Protein AF-A0A928HXN6-F1 (afdb_monomer)

Mean predicted aligned error: 3.36 Å

Sequence (273 aa):
MIGLWDIAQAASEAVLYEVTATPKPGLVDRLSNGAHKDMDFFTFMASEAAVSPYFYTFASYGYETCRQEPTAVFAEARRIGLEAEEAMLRATHGVNTHKGMIFSMGLACLACGRILGNHKKLSTNAVSSCIMEFTAGLCERDFKQKPTTNGERLHQTHRIRGARGEAEDGFPTVCELALPELERRLDEGLSVNEALVRTLLLIMERTVDTNVIHRRGIEEAEWLMKTAGAYKEASLSEIERLDGILIEKNISAGGCADLLALTWFFYRIKKFK

Foldseek 3Di:
DDDLVLLLVLLLVLLLLLQAQPPDAQPAHPPDNRLDDLDHSVLSVLLSVQLSVLLSVLLQLLLVCLPPQQQVSLVVLVVSLVV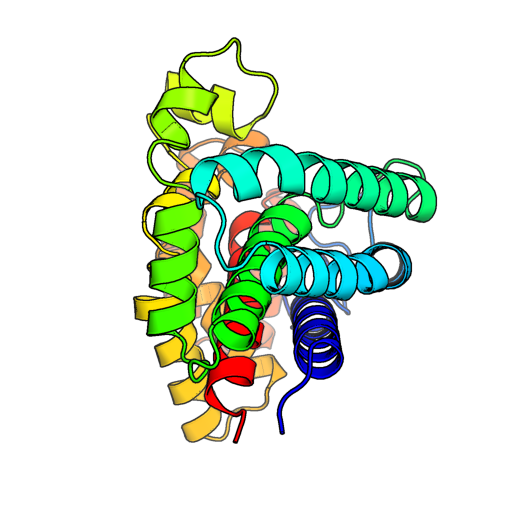SQVSSCVSSVRDDDQSLLSVLSSLLSSQNSSCVSVVHAFALVSSLVSLLRNLPCVQVVQLVDDDPDLQSVCCVVPVDNASSVCSNNSNCCLPVPLLVQLVVCVVVVDDNSLSLSLSLLRLLLPDQASQQCSVQRDVVSNVSNVVSVVCNVPDSVVVVVSNVVSSVSSGDRVSSSSSSSVNSSNVSSNVDD

pLDDT: mean 94.78, std 7.0, range [64.69, 98.88]
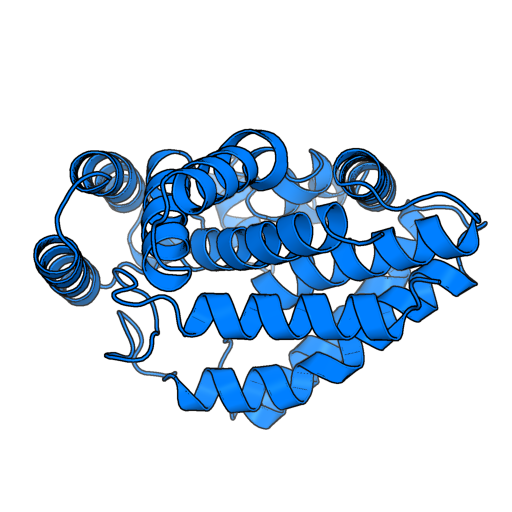
Structure (mmCIF, N/CA/C/O backbone):
data_AF-A0A928HXN6-F1
#
_entry.id   AF-A0A928HXN6-F1
#
loop_
_atom_site.group_PDB
_atom_site.id
_atom_site.type_symbol
_atom_site.label_atom_id
_atom_site.label_alt_id
_atom_site.label_comp_id
_atom_site.label_asym_id
_atom_site.label_entity_id
_atom_site.label_seq_id
_atom_site.pdbx_PDB_ins_code
_atom_site.Cartn_x
_atom_site.Cartn_y
_atom_site.Cartn_z
_atom_site.occupancy
_atom_site.B_iso_or_equiv
_atom_site.auth_seq_id
_atom_site.auth_comp_id
_atom_site.auth_asym_id
_atom_site.auth_atom_id
_atom_site.pdbx_PDB_model_num
ATOM 1 N N . MET A 1 1 ? -4.945 -18.179 -17.898 1.00 70.44 1 MET A N 1
ATOM 2 C CA . MET A 1 1 ? -3.642 -17.508 -18.076 1.00 70.44 1 MET A CA 1
ATOM 3 C C . MET A 1 1 ? -3.834 -16.109 -17.543 1.00 70.44 1 MET A C 1
ATOM 5 O O . MET A 1 1 ? -4.733 -15.445 -18.036 1.00 70.44 1 MET A O 1
ATOM 9 N N . ILE A 1 2 ? -3.084 -15.724 -16.513 1.00 86.50 2 ILE A N 1
ATOM 10 C CA . ILE A 1 2 ? -3.171 -14.385 -15.919 1.00 86.50 2 ILE A CA 1
ATOM 11 C C . ILE A 1 2 ? -2.646 -13.374 -16.943 1.00 86.50 2 ILE A C 1
ATOM 13 O O . ILE A 1 2 ? -1.549 -13.557 -17.476 1.00 86.50 2 ILE A O 1
ATOM 17 N N . GLY A 1 3 ? -3.440 -12.354 -17.242 1.00 93.75 3 GLY A N 1
ATOM 18 C CA . GLY A 1 3 ? -3.115 -11.269 -18.158 1.00 93.75 3 GLY A CA 1
ATOM 19 C C . GLY A 1 3 ? -2.853 -9.942 -17.446 1.00 93.75 3 GLY A C 1
ATOM 20 O O . GLY A 1 3 ? -3.024 -9.797 -16.238 1.00 93.75 3 GLY A O 1
ATOM 21 N N . LEU A 1 4 ? -2.463 -8.935 -18.228 1.00 97.19 4 LEU A N 1
ATOM 22 C CA . LEU A 1 4 ? -2.183 -7.585 -17.723 1.00 97.19 4 LEU A CA 1
ATOM 23 C C . LEU A 1 4 ? -3.432 -6.889 -17.158 1.00 97.19 4 LEU A C 1
ATOM 25 O O . LEU A 1 4 ? -3.336 -6.117 -16.208 1.00 97.19 4 LEU A O 1
ATOM 29 N N . TRP A 1 5 ? -4.613 -7.206 -17.693 1.00 97.19 5 TRP A N 1
ATOM 30 C CA . TRP A 1 5 ? -5.883 -6.715 -17.155 1.00 97.19 5 TRP A CA 1
ATOM 31 C C . TRP A 1 5 ? -6.210 -7.295 -15.778 1.00 97.19 5 TRP A C 1
ATOM 33 O O . TRP A 1 5 ? -6.746 -6.566 -14.951 1.00 97.19 5 TRP A O 1
ATOM 43 N N . ASP A 1 6 ? -5.841 -8.549 -15.496 1.00 97.56 6 ASP A N 1
ATOM 44 C CA . ASP A 1 6 ? -6.045 -9.140 -14.166 1.00 97.56 6 ASP A CA 1
ATOM 45 C C . ASP A 1 6 ? -5.211 -8.402 -13.107 1.00 97.56 6 ASP A C 1
ATOM 47 O O . ASP A 1 6 ? -5.681 -8.165 -11.996 1.00 97.56 6 ASP A O 1
ATOM 51 N N . ILE A 1 7 ? -3.990 -7.980 -13.471 1.00 98.44 7 ILE A N 1
ATOM 52 C CA . ILE A 1 7 ? -3.126 -7.147 -12.620 1.00 98.44 7 ILE A CA 1
ATOM 53 C C . ILE A 1 7 ? -3.804 -5.802 -12.339 1.00 98.44 7 ILE A C 1
ATOM 55 O O . ILE A 1 7 ? -3.941 -5.421 -11.179 1.00 98.44 7 ILE A O 1
ATOM 59 N N . ALA A 1 8 ? -4.262 -5.105 -13.382 1.00 98.31 8 ALA A N 1
ATOM 60 C CA . ALA A 1 8 ? -4.911 -3.804 -13.232 1.00 98.31 8 ALA A CA 1
ATOM 61 C C . ALA A 1 8 ? -6.193 -3.885 -12.385 1.00 98.31 8 ALA A C 1
ATOM 63 O O . ALA A 1 8 ? -6.405 -3.061 -11.502 1.00 98.31 8 ALA A O 1
ATOM 64 N N . GLN A 1 9 ? -7.016 -4.916 -12.597 1.00 98.19 9 GLN A N 1
ATOM 65 C CA . GLN A 1 9 ? -8.231 -5.143 -11.812 1.00 98.19 9 GLN A CA 1
ATOM 66 C C . GLN A 1 9 ? -7.924 -5.439 -10.342 1.00 98.19 9 GLN A C 1
ATOM 68 O O . GLN A 1 9 ? -8.600 -4.908 -9.465 1.00 98.19 9 GLN A O 1
ATOM 73 N N . ALA A 1 10 ? -6.901 -6.251 -10.055 1.00 98.56 10 ALA A N 1
ATOM 74 C CA . ALA A 1 10 ? -6.482 -6.514 -8.680 1.00 98.56 10 ALA A CA 1
ATOM 75 C C . ALA A 1 10 ? -5.944 -5.253 -7.986 1.00 98.56 10 ALA A C 1
ATOM 77 O O . ALA A 1 10 ? -6.189 -5.073 -6.794 1.00 98.56 10 ALA A O 1
ATOM 78 N N . ALA A 1 11 ? -5.240 -4.385 -8.718 1.00 98.69 11 ALA A N 1
ATOM 79 C CA . ALA A 1 11 ? -4.764 -3.103 -8.207 1.00 98.69 11 ALA A CA 1
ATOM 80 C C . ALA A 1 11 ? -5.929 -2.158 -7.883 1.00 98.69 11 ALA A C 1
ATOM 82 O O . ALA A 1 11 ? -6.002 -1.649 -6.768 1.00 98.69 11 ALA A O 1
ATOM 83 N N . SER A 1 12 ? -6.888 -2.001 -8.798 1.00 98.50 12 SER A N 1
ATOM 84 C CA . SER A 1 12 ? -8.084 -1.189 -8.547 1.00 98.50 12 SER A CA 1
ATOM 85 C C . SER A 1 12 ? -8.932 -1.718 -7.399 1.00 98.50 12 SER A C 1
ATOM 87 O O . SER A 1 12 ? -9.371 -0.953 -6.544 1.00 98.50 12 SER A O 1
ATOM 89 N N . GLU A 1 13 ? -9.132 -3.035 -7.323 1.00 98.44 13 GLU A N 1
ATOM 90 C CA . GLU A 1 13 ? -9.833 -3.638 -6.191 1.00 98.44 13 GLU A CA 1
ATOM 91 C C . GLU A 1 13 ? -9.121 -3.337 -4.870 1.00 98.44 13 GLU A C 1
ATOM 93 O O . GLU A 1 13 ? -9.779 -2.992 -3.895 1.00 98.44 13 GLU A O 1
ATOM 98 N N . ALA A 1 14 ? -7.789 -3.411 -4.838 1.00 98.62 14 ALA A N 1
ATOM 99 C CA . ALA A 1 14 ? -7.011 -3.113 -3.644 1.00 98.62 14 ALA A CA 1
ATOM 100 C C . ALA A 1 14 ? -7.187 -1.670 -3.152 1.00 98.62 14 ALA A C 1
ATOM 102 O O . ALA A 1 14 ? -7.372 -1.465 -1.952 1.00 98.62 14 ALA A O 1
ATOM 103 N N . VAL A 1 15 ? -7.187 -0.687 -4.057 1.00 98.25 15 VAL A N 1
ATOM 104 C CA . VAL A 1 15 ? -7.430 0.722 -3.699 1.00 98.25 15 VAL A CA 1
ATOM 105 C C . VAL A 1 15 ? -8.859 0.918 -3.181 1.00 98.25 15 VAL A C 1
ATOM 107 O O . VAL A 1 15 ? -9.072 1.558 -2.153 1.00 98.25 15 VAL A O 1
ATOM 110 N N . LEU A 1 16 ? -9.852 0.305 -3.831 1.00 98.38 16 LEU A N 1
ATOM 111 C CA . LEU A 1 16 ? -11.247 0.377 -3.383 1.00 98.38 16 LEU A CA 1
ATOM 112 C C . LEU A 1 16 ? -11.469 -0.318 -2.029 1.00 98.38 16 LEU A C 1
ATOM 114 O O . LEU A 1 16 ? -12.260 0.142 -1.204 1.00 98.38 16 LEU A O 1
ATOM 118 N N . TYR A 1 17 ? -10.784 -1.430 -1.775 1.00 98.38 17 TYR A N 1
ATOM 119 C CA . TYR A 1 17 ? -10.905 -2.176 -0.521 1.00 98.38 17 TYR A CA 1
ATOM 120 C C . TYR A 1 17 ? -10.258 -1.419 0.640 1.00 98.38 17 TYR A C 1
ATOM 122 O O . TYR A 1 17 ? -10.791 -1.416 1.747 1.00 98.38 17 TYR A O 1
ATOM 130 N N . GLU A 1 18 ? -9.162 -0.711 0.380 1.00 98.06 18 GLU A N 1
ATOM 131 C CA . GLU A 1 18 ? -8.523 0.177 1.351 1.00 98.06 18 GLU A CA 1
ATOM 132 C C . GLU A 1 18 ? -9.467 1.300 1.802 1.00 98.06 18 GLU A C 1
ATOM 134 O O . GLU A 1 18 ? -9.671 1.486 3.005 1.00 98.06 18 GLU A O 1
ATOM 139 N N . VAL A 1 19 ? -10.106 2.019 0.870 1.00 97.12 19 VAL A N 1
ATOM 140 C CA . VAL A 1 19 ? -10.992 3.138 1.243 1.00 97.12 19 VAL A CA 1
ATOM 141 C C . VAL A 1 19 ? -12.301 2.662 1.879 1.00 97.12 19 VAL A C 1
ATOM 143 O O . VAL A 1 19 ? -12.942 3.393 2.628 1.00 97.12 19 VAL A O 1
ATOM 146 N N . THR A 1 20 ? -12.702 1.414 1.631 1.00 97.56 20 THR A N 1
ATOM 147 C CA . THR A 1 20 ? -13.923 0.836 2.213 1.00 97.56 20 THR A CA 1
ATOM 148 C C . THR A 1 20 ? -13.712 0.116 3.546 1.00 97.56 20 THR A C 1
ATOM 150 O O . THR A 1 20 ? -14.707 -0.195 4.211 1.00 97.56 20 THR A O 1
ATOM 153 N N . ALA A 1 21 ? -12.469 -0.129 3.973 1.00 97.88 21 ALA A N 1
ATOM 154 C CA . ALA A 1 21 ? -12.181 -0.643 5.310 1.00 97.88 21 ALA A CA 1
ATOM 155 C C . ALA A 1 21 ? -12.714 0.344 6.359 1.00 97.88 21 ALA A C 1
ATOM 157 O O . ALA A 1 21 ? -12.448 1.536 6.275 1.00 97.88 21 ALA A O 1
ATOM 158 N N . THR A 1 22 ? -13.537 -0.118 7.301 1.00 97.81 22 THR A N 1
ATOM 159 C CA . THR A 1 22 ? -14.300 0.765 8.200 1.00 97.81 22 THR A CA 1
ATOM 160 C C . THR A 1 22 ? -14.570 0.089 9.553 1.00 97.81 22 THR A C 1
ATOM 162 O O . THR A 1 22 ? -15.031 -1.058 9.563 1.00 97.81 22 THR A O 1
ATOM 165 N N . PRO A 1 23 ? -14.375 0.772 10.695 1.00 97.44 23 PRO A N 1
ATOM 166 C CA . PRO A 1 23 ? -13.816 2.121 10.824 1.00 97.44 23 PRO A CA 1
ATOM 167 C C . PRO A 1 23 ? -12.320 2.153 10.476 1.00 97.44 23 PRO A C 1
ATOM 169 O O . PRO A 1 23 ? -11.607 1.184 10.749 1.00 97.44 23 PRO A O 1
ATOM 172 N N . LYS A 1 24 ? -11.849 3.254 9.881 1.00 96.62 24 LYS A N 1
ATOM 173 C CA . LYS A 1 24 ? -10.447 3.455 9.480 1.00 96.62 24 LYS A CA 1
ATOM 174 C C . LYS A 1 24 ? -9.814 4.620 10.248 1.00 96.62 24 LYS A C 1
ATOM 176 O O . LYS A 1 24 ? -9.826 5.748 9.764 1.00 96.62 24 LYS A O 1
ATOM 181 N N . PRO A 1 25 ? -9.230 4.366 11.434 1.00 97.06 25 PRO A N 1
ATOM 182 C CA . PRO A 1 25 ? -8.915 5.424 12.383 1.00 97.06 25 PRO A CA 1
ATOM 183 C C . PRO A 1 25 ? -8.072 6.581 11.815 1.00 97.06 25 PRO A C 1
ATOM 185 O O . PRO A 1 25 ? -6.936 6.387 11.377 1.00 97.06 25 PRO A O 1
ATOM 188 N N . GLY A 1 26 ? -8.629 7.794 11.855 1.00 96.88 26 GLY A N 1
ATOM 189 C CA . GLY A 1 26 ? -8.023 9.047 11.399 1.00 96.88 26 GLY A CA 1
ATOM 190 C C . GLY A 1 26 ? -8.000 9.248 9.878 1.00 96.88 26 GLY A C 1
ATOM 191 O O . GLY A 1 26 ? -7.601 10.319 9.408 1.00 96.88 26 GLY A O 1
ATOM 192 N N . LEU A 1 27 ? -8.422 8.255 9.095 1.00 97.56 27 LEU A N 1
ATOM 193 C CA . LEU A 1 27 ? -8.357 8.234 7.634 1.00 97.56 27 LEU A CA 1
ATOM 194 C C . LEU A 1 27 ? -9.758 8.329 7.012 1.00 97.56 27 LEU A C 1
ATOM 196 O O . LEU A 1 27 ? -10.762 8.113 7.676 1.00 97.56 27 LEU A O 1
ATOM 200 N N . VAL A 1 28 ? -9.826 8.653 5.720 1.00 97.94 28 VAL A N 1
ATOM 201 C CA . VAL A 1 28 ? -11.094 8.686 4.971 1.00 97.94 28 VAL A CA 1
ATOM 202 C C . VAL A 1 28 ? -11.626 7.269 4.781 1.00 97.94 28 VAL A C 1
ATOM 204 O O . VAL A 1 28 ? -10.906 6.426 4.246 1.00 97.94 28 VAL A O 1
ATOM 207 N N . ASP A 1 29 ? -12.879 7.020 5.146 1.00 97.88 29 ASP A N 1
ATOM 208 C CA . ASP A 1 29 ? -13.563 5.747 4.919 1.00 97.88 29 ASP A CA 1
ATOM 209 C C . ASP A 1 29 ? -15.046 5.934 4.548 1.00 97.88 29 ASP A C 1
ATOM 211 O O . ASP A 1 29 ? -15.445 6.985 4.048 1.00 97.88 29 ASP A O 1
ATOM 215 N N . ARG A 1 30 ? -15.883 4.904 4.739 1.00 97.00 30 ARG A N 1
ATOM 216 C CA . ARG A 1 30 ? -17.325 4.968 4.441 1.00 97.00 30 ARG A CA 1
ATOM 217 C C . ARG A 1 30 ? -18.142 5.770 5.456 1.00 97.00 30 ARG A C 1
ATOM 219 O O . ARG A 1 30 ? -19.282 6.111 5.148 1.00 97.00 30 ARG A O 1
ATOM 226 N N . LEU A 1 31 ? -17.624 5.999 6.661 1.00 95.94 31 LEU A N 1
ATOM 227 C CA . LEU A 1 31 ? -18.331 6.680 7.747 1.00 95.94 31 LEU A CA 1
ATOM 228 C C . LEU A 1 31 ? -17.909 8.139 7.882 1.00 95.94 31 LEU A C 1
ATOM 230 O O . LEU A 1 31 ? -18.737 8.964 8.273 1.00 95.94 31 LEU A O 1
ATOM 234 N N . SER A 1 32 ? -16.654 8.474 7.576 1.00 96.12 32 SER A N 1
ATOM 235 C CA . SER A 1 32 ? -16.159 9.836 7.751 1.00 96.12 32 SER A CA 1
ATOM 236 C C . SER A 1 32 ? -15.029 10.219 6.790 1.00 96.12 32 SER A C 1
ATOM 238 O O . SER A 1 32 ? -14.424 9.396 6.104 1.00 96.12 32 SER A O 1
ATOM 240 N N . ASN A 1 33 ? -14.706 11.513 6.784 1.00 96.88 33 ASN A N 1
ATOM 241 C CA . ASN A 1 33 ? -13.548 12.058 6.072 1.00 96.88 33 ASN A CA 1
ATOM 242 C C . ASN A 1 33 ? -12.245 11.910 6.886 1.00 96.88 33 ASN A C 1
ATOM 244 O O . ASN A 1 33 ? -11.215 12.486 6.526 1.00 96.88 33 ASN A O 1
ATOM 248 N N . GLY A 1 34 ? -12.275 11.199 8.016 1.00 96.75 34 GLY A N 1
ATOM 249 C CA . GLY A 1 34 ? -11.166 11.138 8.957 1.00 96.75 34 GLY A CA 1
ATOM 250 C C . GLY A 1 34 ? -10.690 12.534 9.370 1.00 96.75 34 GLY A C 1
ATOM 251 O O . GLY A 1 34 ? -11.469 13.473 9.538 1.00 96.75 34 GLY A O 1
ATOM 252 N N . ALA A 1 35 ? -9.373 12.697 9.503 1.00 95.88 35 ALA A N 1
ATOM 253 C CA . ALA A 1 35 ? -8.748 13.979 9.826 1.00 95.88 35 ALA A CA 1
ATOM 254 C C . ALA A 1 35 ? -8.688 14.966 8.634 1.00 95.88 35 ALA A C 1
ATOM 256 O O . ALA A 1 35 ? -7.958 15.962 8.685 1.00 95.88 35 ALA A O 1
ATOM 257 N N . HIS A 1 36 ? -9.375 14.691 7.524 1.00 95.50 36 HIS A N 1
ATOM 258 C CA . HIS A 1 36 ? -9.335 15.520 6.321 1.00 95.50 36 HIS A CA 1
ATOM 259 C C . HIS A 1 36 ? -10.541 16.456 6.213 1.00 95.50 36 HIS A C 1
ATOM 261 O O . HIS A 1 36 ? -11.625 16.195 6.726 1.00 95.50 36 HIS A O 1
ATOM 267 N N . LYS A 1 37 ? -10.329 17.591 5.538 1.00 94.31 37 LYS A N 1
ATOM 268 C CA . LYS A 1 37 ? -11.371 18.600 5.255 1.00 94.31 37 LYS A CA 1
ATOM 269 C C . LYS A 1 37 ? -11.543 18.870 3.761 1.00 94.31 37 LYS A C 1
ATOM 271 O O . LYS A 1 37 ? -12.468 19.567 3.367 1.00 94.31 37 LYS A O 1
ATOM 276 N N . ASP A 1 38 ? -10.612 18.364 2.966 1.00 94.88 38 ASP A N 1
ATOM 277 C CA . ASP A 1 38 ? -10.434 18.596 1.538 1.00 94.88 38 ASP A CA 1
ATOM 278 C C . ASP A 1 38 ? -10.812 17.376 0.687 1.00 94.88 38 ASP A C 1
ATOM 280 O O . ASP A 1 38 ? -10.916 17.502 -0.525 1.00 94.88 38 ASP A O 1
ATOM 284 N N . MET A 1 39 ? -11.034 16.215 1.305 1.00 96.06 39 MET A N 1
ATOM 285 C CA . MET A 1 39 ? -11.387 14.959 0.641 1.00 96.06 39 MET A CA 1
ATOM 286 C C . MET A 1 39 ? -12.410 14.176 1.459 1.00 96.06 39 MET A C 1
ATOM 288 O O . MET A 1 39 ? -12.472 14.297 2.683 1.00 96.06 39 MET A O 1
ATOM 292 N N . ASP A 1 40 ? -13.171 13.348 0.758 1.00 97.50 40 ASP A N 1
ATOM 293 C CA . ASP A 1 40 ? -14.150 12.411 1.297 1.00 97.50 40 ASP A CA 1
ATOM 294 C C . ASP A 1 40 ? -14.125 11.089 0.513 1.00 97.50 40 ASP A C 1
ATOM 296 O O . ASP A 1 40 ? -13.354 10.916 -0.439 1.00 97.50 40 ASP A O 1
ATOM 300 N N . PHE A 1 41 ? -14.991 10.152 0.899 1.00 97.75 41 PHE A N 1
ATOM 301 C CA . PHE A 1 41 ? -15.135 8.862 0.226 1.00 97.75 41 PHE A CA 1
ATOM 302 C C . PHE A 1 41 ? -15.346 8.999 -1.293 1.00 97.75 41 PHE A C 1
ATOM 304 O O . PHE A 1 41 ? -14.722 8.290 -2.082 1.00 97.75 41 PHE A O 1
ATOM 311 N N . PHE A 1 42 ? -16.191 9.933 -1.737 1.00 97.81 42 PHE A N 1
ATOM 312 C CA . PHE A 1 42 ? -16.493 10.106 -3.161 1.00 97.81 42 PHE A CA 1
ATOM 313 C C . PHE A 1 42 ? -15.340 10.747 -3.937 1.00 97.81 42 PHE A C 1
ATOM 315 O O . PHE A 1 42 ? -15.144 10.428 -5.110 1.00 97.81 42 PHE A O 1
ATOM 322 N N . THR A 1 43 ? -14.530 11.572 -3.278 1.00 97.50 43 THR A N 1
ATOM 323 C CA . THR A 1 43 ? -13.279 12.104 -3.825 1.00 97.50 43 THR A CA 1
ATOM 324 C C . THR A 1 43 ? -12.312 10.958 -4.134 1.00 97.50 43 THR A C 1
ATOM 326 O O . THR A 1 43 ? -11.726 10.919 -5.217 1.00 97.50 43 THR A O 1
ATOM 329 N N . PHE A 1 44 ? -12.204 9.970 -3.237 1.00 97.38 44 PHE A N 1
ATOM 330 C CA . PHE A 1 44 ? -11.425 8.750 -3.478 1.00 97.38 44 PHE A CA 1
ATOM 331 C C . PHE A 1 44 ? -11.991 7.925 -4.639 1.00 97.38 44 PHE A C 1
ATOM 333 O O . PHE A 1 44 ? -11.227 7.507 -5.507 1.00 97.38 44 PHE A O 1
ATOM 340 N N . MET A 1 45 ? -13.315 7.748 -4.718 1.00 97.94 45 MET A N 1
ATOM 341 C CA . MET A 1 45 ? -13.953 7.025 -5.829 1.00 97.94 45 MET A CA 1
ATOM 342 C C . MET A 1 45 ? -13.684 7.688 -7.188 1.00 97.94 45 MET A C 1
ATOM 344 O O . MET A 1 45 ? -13.344 7.006 -8.155 1.00 97.94 45 MET A O 1
ATOM 348 N N . ALA A 1 46 ? -13.807 9.018 -7.268 1.00 98.19 46 ALA A N 1
ATOM 349 C CA . ALA A 1 46 ? -13.506 9.777 -8.481 1.00 98.19 46 ALA A CA 1
ATOM 350 C C . ALA A 1 46 ? -12.022 9.672 -8.860 1.00 98.19 46 ALA A C 1
ATOM 352 O O . ALA A 1 46 ? -11.685 9.502 -10.033 1.00 98.19 46 ALA A O 1
ATOM 353 N N . SER A 1 47 ? -11.137 9.726 -7.861 1.00 97.94 47 SER A N 1
ATOM 354 C CA . SER A 1 47 ? -9.707 9.538 -8.064 1.00 97.94 47 SER A CA 1
ATOM 355 C C . SER A 1 47 ? -9.374 8.147 -8.600 1.00 97.94 47 SER A C 1
ATOM 357 O O . SER A 1 47 ? -8.650 8.052 -9.587 1.00 97.94 47 SER A O 1
ATOM 359 N N . GLU A 1 48 ? -9.907 7.085 -7.997 1.00 97.88 48 GLU A N 1
ATOM 360 C CA . GLU A 1 48 ? -9.631 5.711 -8.427 1.00 97.88 48 GLU A CA 1
ATOM 361 C C . GLU A 1 48 ? -10.154 5.453 -9.843 1.00 97.88 48 GLU A C 1
ATOM 363 O O . GLU A 1 48 ? -9.449 4.881 -10.671 1.00 97.88 48 GLU A O 1
ATOM 368 N N . ALA A 1 49 ? -11.337 5.968 -10.190 1.00 98.12 49 ALA A N 1
ATOM 369 C CA . ALA A 1 49 ? -11.840 5.886 -11.559 1.00 98.12 49 ALA A CA 1
ATOM 370 C C . ALA A 1 49 ? -10.870 6.519 -12.579 1.00 98.12 49 ALA A C 1
ATOM 372 O O . ALA A 1 49 ? -10.686 5.975 -13.668 1.00 98.12 49 ALA A O 1
ATOM 373 N N . ALA A 1 50 ? -10.218 7.632 -12.224 1.00 98.31 50 ALA A N 1
ATOM 374 C CA . ALA A 1 50 ? -9.241 8.306 -13.080 1.00 98.31 50 ALA A CA 1
ATOM 375 C C . ALA A 1 50 ? -7.863 7.617 -13.112 1.00 98.31 50 ALA A C 1
ATOM 377 O O . ALA A 1 50 ? -7.181 7.666 -14.136 1.00 98.31 50 ALA A O 1
ATOM 378 N N . VAL A 1 51 ? -7.447 6.989 -12.009 1.00 98.25 51 VAL A N 1
ATOM 379 C CA . VAL A 1 51 ? -6.133 6.340 -11.862 1.00 98.25 51 VAL A CA 1
ATOM 380 C C . VAL A 1 51 ? -6.132 4.905 -12.395 1.00 98.25 51 VAL A C 1
ATOM 382 O O . VAL A 1 51 ? -5.130 4.484 -12.971 1.00 98.25 51 VAL A O 1
ATOM 385 N N . SER A 1 52 ? -7.245 4.174 -12.287 1.00 97.69 52 SER A N 1
ATOM 386 C CA . SER A 1 52 ? -7.344 2.752 -12.655 1.00 97.69 52 SER A CA 1
ATOM 387 C C . SER A 1 52 ? -6.768 2.372 -14.033 1.00 97.69 52 SER A C 1
ATOM 389 O O . SER A 1 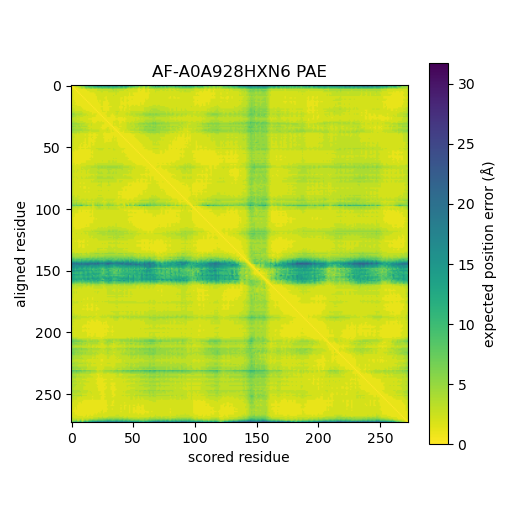52 ? -6.097 1.335 -14.118 1.00 97.69 52 SER A O 1
ATOM 391 N N . PRO A 1 53 ? -6.898 3.176 -15.117 1.00 98.50 53 PRO A N 1
ATOM 392 C CA . PRO A 1 53 ? -6.311 2.814 -16.409 1.00 98.50 53 PRO A CA 1
ATOM 393 C C . PRO A 1 53 ? -4.778 2.762 -16.370 1.00 98.50 53 PRO A C 1
ATOM 395 O O . PRO A 1 53 ? -4.160 1.982 -17.095 1.00 98.50 53 PRO A O 1
ATOM 398 N N . TYR A 1 54 ? -4.149 3.556 -15.500 1.00 98.69 54 TYR A N 1
ATOM 399 C CA . TYR A 1 54 ? -2.697 3.622 -15.386 1.00 98.69 54 TYR A CA 1
ATOM 400 C C . TYR A 1 54 ? -2.100 2.357 -14.771 1.00 98.69 54 TYR A C 1
ATOM 402 O O . TYR A 1 54 ? -0.957 2.036 -15.085 1.00 98.69 54 TYR A O 1
ATOM 410 N N . PHE A 1 55 ? -2.849 1.583 -13.977 1.00 98.75 55 PHE A N 1
ATOM 411 C CA . PHE A 1 55 ? -2.367 0.283 -13.492 1.00 98.75 55 PHE A CA 1
ATOM 412 C C . PHE A 1 55 ? -2.107 -0.690 -14.645 1.00 98.75 55 PHE A C 1
ATOM 414 O O . PHE A 1 55 ? -1.081 -1.377 -14.655 1.00 98.75 55 PHE A O 1
ATOM 421 N N . TYR A 1 56 ? -2.973 -0.687 -15.665 1.00 98.75 56 TYR A N 1
ATOM 422 C CA . TYR A 1 56 ? -2.712 -1.418 -16.904 1.00 98.75 56 TYR A CA 1
ATOM 423 C C . TYR A 1 56 ? -1.495 -0.844 -17.630 1.00 98.75 56 TYR A C 1
ATOM 425 O O . TYR A 1 56 ? -0.629 -1.607 -18.048 1.00 98.75 56 TYR A O 1
ATOM 433 N N . THR A 1 57 ? -1.388 0.484 -17.745 1.00 98.81 57 THR A N 1
ATOM 434 C CA . THR A 1 57 ? -0.245 1.139 -18.402 1.00 98.81 57 THR A CA 1
ATOM 435 C C . THR A 1 57 ? 1.086 0.756 -17.751 1.00 98.81 57 THR A C 1
ATOM 437 O O . THR A 1 57 ? 2.022 0.389 -18.459 1.00 98.81 57 THR A O 1
ATOM 440 N N . PHE A 1 58 ? 1.171 0.746 -16.416 1.00 98.88 58 PHE A N 1
ATOM 441 C CA . PHE A 1 58 ? 2.348 0.266 -15.689 1.00 98.88 58 PHE A CA 1
ATOM 442 C C . PHE A 1 58 ? 2.643 -1.206 -15.991 1.00 98.88 58 PHE A C 1
ATOM 444 O O . PHE A 1 58 ? 3.780 -1.550 -16.315 1.00 98.88 58 PHE A O 1
ATOM 451 N N . ALA A 1 59 ? 1.633 -2.079 -15.926 1.00 98.81 59 ALA A N 1
ATOM 452 C CA . ALA A 1 59 ? 1.809 -3.501 -16.209 1.00 98.81 59 ALA A CA 1
ATOM 453 C C . ALA A 1 59 ? 2.245 -3.760 -17.666 1.00 98.81 59 ALA A C 1
ATOM 455 O O . ALA A 1 59 ? 3.166 -4.543 -17.899 1.00 98.81 59 ALA A O 1
ATOM 456 N N . SER A 1 60 ? 1.648 -3.075 -18.644 1.00 98.81 60 SER A N 1
ATOM 457 C CA . SER A 1 60 ? 2.032 -3.155 -20.062 1.00 98.81 60 SER A CA 1
ATOM 458 C C . SER A 1 60 ? 3.458 -2.674 -20.272 1.00 98.81 60 SER A C 1
ATOM 460 O O . SER A 1 60 ? 4.262 -3.380 -20.877 1.00 98.81 60 SER A O 1
ATOM 462 N N . TYR A 1 61 ? 3.820 -1.535 -19.679 1.00 98.88 61 TYR A N 1
ATOM 463 C CA . TYR A 1 61 ? 5.168 -0.998 -19.797 1.00 98.88 61 TYR A CA 1
ATOM 464 C C . TYR A 1 61 ? 6.217 -1.951 -19.214 1.00 98.88 61 TYR A C 1
ATOM 466 O O . TYR A 1 61 ? 7.248 -2.201 -19.839 1.00 98.88 61 TYR A O 1
ATOM 474 N N . GLY A 1 62 ? 5.939 -2.562 -18.059 1.00 98.75 62 GLY A N 1
ATOM 475 C CA . GLY A 1 62 ? 6.821 -3.565 -17.461 1.00 98.75 62 GLY A CA 1
ATOM 476 C C . GLY A 1 62 ? 6.961 -4.814 -18.331 1.00 98.75 62 GLY A C 1
ATOM 477 O O . GLY A 1 62 ? 8.062 -5.348 -18.474 1.00 98.75 62 GLY A O 1
ATOM 478 N N . TYR A 1 63 ? 5.864 -5.256 -18.950 1.00 98.75 63 TYR A N 1
ATOM 479 C CA . TYR A 1 63 ? 5.842 -6.392 -19.871 1.00 98.75 63 TYR A CA 1
ATOM 480 C C . TYR A 1 63 ? 6.678 -6.129 -21.131 1.00 98.75 63 TYR A C 1
ATOM 482 O O . TYR A 1 63 ? 7.539 -6.934 -21.488 1.00 98.75 63 TYR A O 1
ATOM 490 N N . GLU A 1 64 ? 6.473 -4.982 -21.775 1.00 98.69 64 GLU A N 1
ATOM 491 C CA . GLU A 1 64 ? 7.152 -4.586 -23.014 1.00 98.69 64 GLU A CA 1
ATOM 492 C C . GLU A 1 64 ? 8.650 -4.337 -22.805 1.00 98.69 64 GLU A C 1
ATOM 494 O O . GLU A 1 64 ? 9.481 -4.689 -23.644 1.00 98.69 64 GLU A O 1
ATOM 499 N N . THR A 1 65 ? 9.021 -3.782 -21.652 1.00 98.69 65 THR A N 1
ATOM 500 C CA . THR A 1 65 ? 10.415 -3.464 -21.311 1.00 98.69 65 THR A CA 1
ATOM 501 C C . THR A 1 65 ? 11.099 -4.558 -20.486 1.00 98.69 65 THR A C 1
ATOM 503 O O . THR A 1 65 ? 12.182 -4.349 -19.937 1.00 98.69 65 THR A O 1
ATOM 506 N N . CYS A 1 66 ? 10.524 -5.764 -20.423 1.00 98.19 66 CYS A N 1
ATOM 507 C CA . CYS A 1 66 ? 10.952 -6.829 -19.509 1.00 98.19 66 CYS A CA 1
ATOM 508 C C . CYS A 1 66 ? 12.410 -7.307 -19.677 1.00 98.19 66 CYS A C 1
ATOM 510 O O . CYS A 1 66 ? 12.953 -7.950 -18.775 1.00 98.19 66 CYS A O 1
ATOM 512 N N . ARG A 1 67 ? 13.047 -6.993 -20.815 1.00 98.06 67 ARG A N 1
ATOM 513 C CA . ARG A 1 67 ? 14.453 -7.303 -21.134 1.00 98.06 67 ARG A CA 1
ATOM 514 C C . ARG A 1 67 ? 15.415 -6.127 -20.950 1.00 98.06 67 ARG A C 1
ATOM 516 O O . ARG A 1 67 ? 16.619 -6.318 -21.078 1.00 98.06 67 ARG A O 1
ATOM 523 N N . GLN A 1 68 ? 14.903 -4.931 -20.676 1.00 98.44 68 GLN A N 1
ATOM 524 C CA . GLN A 1 68 ? 15.709 -3.729 -20.467 1.00 98.44 68 GLN A CA 1
ATOM 525 C C . GLN A 1 68 ? 16.243 -3.667 -19.032 1.00 98.44 68 GLN A C 1
ATOM 527 O O . GLN A 1 68 ? 15.765 -4.393 -18.155 1.00 98.44 68 GLN A O 1
ATOM 532 N N . GLU A 1 69 ? 17.236 -2.813 -18.792 1.00 98.31 69 GLU A N 1
ATOM 533 C CA . GLU A 1 69 ? 17.823 -2.615 -17.464 1.00 98.31 69 GLU A CA 1
ATOM 534 C C . GLU A 1 69 ? 16.759 -2.063 -16.484 1.00 98.31 69 GLU A C 1
ATOM 536 O O . GLU A 1 69 ? 16.097 -1.078 -16.819 1.00 98.31 69 GLU A O 1
ATOM 541 N N . PRO A 1 70 ? 16.540 -2.701 -15.314 1.00 98.06 70 PRO A N 1
ATOM 542 C CA . PRO A 1 70 ? 15.491 -2.307 -14.374 1.00 98.06 70 PRO A CA 1
ATOM 543 C C . PRO A 1 70 ? 15.499 -0.825 -13.980 1.00 98.06 70 PRO A C 1
ATOM 545 O O . PRO A 1 70 ? 14.472 -0.160 -14.105 1.00 98.06 70 PRO A O 1
ATOM 548 N N . THR A 1 71 ? 16.622 -0.268 -13.531 1.00 97.50 71 THR A N 1
ATOM 549 C CA . THR A 1 71 ? 16.637 1.110 -13.015 1.00 97.50 71 THR A CA 1
ATOM 550 C C . THR A 1 71 ? 16.320 2.153 -14.093 1.00 97.50 71 THR A C 1
ATOM 552 O O . THR A 1 71 ? 15.654 3.150 -13.804 1.00 97.50 71 THR A O 1
ATOM 555 N N . ALA A 1 72 ? 16.699 1.900 -15.349 1.00 97.31 72 ALA A N 1
ATOM 556 C CA . ALA A 1 72 ? 16.343 2.708 -16.511 1.00 97.31 72 ALA A CA 1
ATOM 557 C C . ALA A 1 72 ? 14.844 2.614 -16.833 1.00 97.31 72 ALA A C 1
ATOM 559 O O . ALA A 1 72 ? 14.201 3.639 -17.063 1.00 97.31 72 ALA A O 1
ATOM 560 N N . VAL A 1 73 ? 14.263 1.409 -16.775 1.00 98.25 73 VAL A N 1
ATOM 561 C CA . VAL A 1 73 ? 12.809 1.212 -16.923 1.00 98.25 73 VAL A CA 1
ATOM 562 C C . VAL A 1 73 ? 12.052 1.974 -15.842 1.00 98.25 73 VAL A C 1
ATOM 564 O O . VAL A 1 73 ? 11.083 2.669 -16.138 1.00 98.25 73 VAL A O 1
ATOM 567 N N . PHE A 1 74 ? 12.499 1.889 -14.589 1.00 97.56 74 PHE A N 1
ATOM 568 C CA . PHE A 1 74 ? 11.878 2.624 -13.493 1.00 97.56 74 PHE A CA 1
ATOM 569 C C . PHE A 1 74 ? 11.959 4.142 -13.699 1.00 97.56 74 PHE A C 1
ATOM 571 O O . PHE A 1 74 ? 10.963 4.832 -13.487 1.00 97.56 74 PHE A O 1
ATOM 578 N N . ALA A 1 75 ? 13.105 4.666 -14.146 1.00 95.75 75 ALA A N 1
ATOM 579 C CA . ALA A 1 75 ? 13.278 6.093 -14.406 1.00 95.75 75 ALA A CA 1
ATOM 580 C C . ALA A 1 75 ? 12.256 6.629 -15.424 1.00 95.75 75 ALA A C 1
ATOM 582 O O . ALA A 1 75 ? 11.635 7.662 -15.169 1.00 95.75 75 ALA A O 1
ATOM 583 N N . GLU A 1 76 ? 12.019 5.903 -16.518 1.00 97.00 76 GLU A N 1
ATOM 584 C CA . GLU A 1 76 ? 11.015 6.276 -17.521 1.00 97.00 76 GLU A CA 1
ATOM 585 C C . GLU A 1 76 ? 9.578 6.045 -17.027 1.00 97.00 76 GLU A C 1
ATOM 587 O O . GLU A 1 76 ? 8.706 6.889 -17.246 1.00 97.00 76 GLU A O 1
ATOM 592 N N . ALA A 1 77 ? 9.326 4.967 -16.274 1.00 98.00 77 ALA A N 1
ATOM 593 C CA . ALA A 1 77 ? 8.010 4.677 -15.699 1.00 98.00 77 ALA A CA 1
ATOM 594 C C . ALA A 1 77 ? 7.518 5.776 -14.738 1.00 98.00 77 ALA A C 1
ATOM 596 O O . ALA A 1 77 ? 6.310 5.937 -14.555 1.00 98.00 77 ALA A O 1
ATOM 597 N N . ARG A 1 78 ? 8.415 6.598 -14.169 1.00 96.00 78 ARG A N 1
ATOM 598 C CA . ARG A 1 78 ? 8.022 7.780 -13.374 1.00 96.00 78 ARG A CA 1
ATOM 599 C C . ARG A 1 78 ? 7.144 8.746 -14.167 1.00 96.00 78 ARG A C 1
ATOM 601 O O . ARG A 1 78 ? 6.300 9.400 -13.565 1.00 96.00 78 ARG A O 1
ATOM 608 N N . ARG A 1 79 ? 7.291 8.820 -15.495 1.00 97.44 79 ARG A N 1
ATOM 609 C CA . ARG A 1 79 ? 6.430 9.649 -16.354 1.00 97.44 79 ARG A CA 1
ATOM 610 C C . ARG A 1 79 ? 4.981 9.165 -16.334 1.00 97.44 79 ARG A C 1
ATOM 612 O O . ARG A 1 79 ? 4.088 9.985 -16.175 1.00 97.44 79 ARG A O 1
ATOM 619 N N . ILE A 1 80 ? 4.768 7.848 -16.375 1.00 98.50 80 ILE A N 1
ATOM 620 C CA . ILE A 1 80 ? 3.438 7.230 -16.231 1.00 98.50 80 ILE A CA 1
ATOM 621 C C . ILE A 1 80 ? 2.840 7.598 -14.865 1.00 98.50 80 ILE A C 1
ATOM 623 O O . ILE A 1 80 ? 1.671 7.960 -14.774 1.00 98.50 80 ILE A O 1
ATOM 627 N N . GLY A 1 81 ? 3.656 7.568 -13.805 1.00 97.94 81 GLY A N 1
ATOM 628 C CA . GLY A 1 81 ? 3.237 7.992 -12.466 1.00 97.94 81 GLY A CA 1
ATOM 629 C C . GLY A 1 81 ? 2.824 9.460 -12.398 1.00 97.94 81 GLY A C 1
ATOM 630 O O . GLY A 1 81 ? 1.791 9.769 -11.816 1.00 97.94 81 GLY A O 1
ATOM 631 N N . LEU A 1 82 ? 3.577 10.358 -13.038 1.00 97.56 82 LEU A N 1
ATOM 632 C CA . LEU A 1 82 ? 3.223 11.778 -13.112 1.00 97.56 82 LEU A CA 1
ATOM 633 C C . LEU A 1 82 ? 1.914 12.002 -13.879 1.00 97.56 82 LEU A C 1
ATOM 635 O O . LEU A 1 82 ? 1.075 12.775 -13.431 1.00 97.56 82 LEU A O 1
ATOM 639 N N . GLU A 1 83 ? 1.698 11.292 -14.986 1.00 98.50 83 GLU A N 1
ATOM 640 C CA . GLU A 1 83 ? 0.436 11.363 -15.732 1.00 98.50 83 GLU A CA 1
ATOM 641 C C . GLU A 1 83 ? -0.753 10.856 -14.898 1.00 98.50 83 GLU A C 1
ATOM 643 O O . GLU A 1 83 ? -1.821 11.474 -14.910 1.00 98.50 83 GLU A O 1
ATOM 648 N N . ALA A 1 84 ? -0.563 9.777 -14.130 1.00 98.38 84 ALA A N 1
ATOM 649 C CA . ALA A 1 84 ? -1.565 9.261 -13.198 1.00 98.38 84 ALA A CA 1
ATOM 650 C C . ALA A 1 84 ? -1.860 10.257 -12.062 1.00 98.38 84 ALA A C 1
ATOM 652 O O . ALA A 1 84 ? -3.023 10.479 -11.719 1.00 98.38 84 ALA A O 1
ATOM 653 N N . GLU A 1 85 ? -0.828 10.901 -11.506 1.00 97.81 85 GLU A N 1
ATOM 654 C CA . GLU A 1 85 ? -0.982 11.960 -10.503 1.00 97.81 85 GLU A CA 1
ATOM 655 C C . GLU A 1 85 ? -1.773 13.149 -11.064 1.00 97.81 85 GLU A C 1
ATOM 657 O O . GLU A 1 85 ? -2.673 13.662 -10.400 1.00 97.81 85 GLU A O 1
ATOM 662 N N . GLU A 1 86 ? -1.491 13.582 -12.293 1.00 98.25 86 GLU A N 1
ATOM 663 C CA . GLU A 1 86 ? -2.255 14.651 -12.934 1.00 98.25 86 GLU A CA 1
ATOM 664 C C . GLU A 1 86 ? -3.712 14.252 -13.198 1.00 98.25 86 GLU A C 1
ATOM 666 O O . GLU A 1 86 ? -4.614 15.074 -13.027 1.00 98.25 86 GLU A O 1
ATOM 671 N N . ALA A 1 87 ? -3.964 13.007 -13.613 1.00 98.44 87 ALA A N 1
ATOM 672 C CA . ALA A 1 87 ? -5.317 12.494 -13.806 1.00 98.44 87 ALA A CA 1
ATOM 673 C C . ALA A 1 87 ? -6.105 12.485 -12.491 1.00 98.44 87 ALA A C 1
ATOM 675 O O . ALA A 1 87 ? -7.235 12.977 -12.463 1.00 98.44 87 ALA A O 1
ATOM 676 N N . MET A 1 88 ? -5.479 12.023 -11.403 1.00 98.25 88 MET A N 1
ATOM 677 C CA . MET A 1 88 ? -6.016 12.135 -10.048 1.00 98.25 88 MET A CA 1
ATOM 678 C C . MET A 1 88 ? -6.351 13.591 -9.720 1.00 98.25 88 MET A C 1
ATOM 680 O O . MET A 1 88 ? -7.505 13.885 -9.434 1.00 98.25 88 MET A O 1
ATOM 684 N N . LEU A 1 89 ? -5.378 14.505 -9.809 1.00 98.06 89 LEU A N 1
ATOM 685 C CA . LEU A 1 89 ? -5.568 15.910 -9.436 1.00 98.06 89 LEU A CA 1
ATOM 686 C C . LEU A 1 89 ? -6.672 16.586 -10.258 1.00 98.06 89 LEU A C 1
ATOM 688 O O . LEU A 1 89 ? -7.423 17.398 -9.724 1.00 98.06 89 LEU A O 1
ATOM 692 N N . ARG A 1 90 ? -6.808 16.257 -11.547 1.00 98.25 90 ARG A N 1
ATOM 693 C CA . ARG A 1 90 ? -7.916 16.760 -12.373 1.00 98.25 90 ARG A CA 1
ATOM 694 C C . ARG A 1 90 ? -9.269 16.248 -11.879 1.00 98.25 90 ARG A C 1
ATOM 696 O O . ARG A 1 90 ? -10.206 17.037 -11.795 1.00 98.25 90 ARG A O 1
ATOM 703 N N . ALA A 1 91 ? -9.366 14.960 -11.555 1.00 97.88 91 ALA A N 1
ATOM 704 C CA . ALA A 1 91 ? -10.605 14.336 -11.090 1.00 97.88 91 ALA A CA 1
ATOM 705 C C . ALA A 1 91 ? -11.022 14.792 -9.683 1.00 97.88 91 ALA A C 1
ATOM 707 O O . ALA A 1 91 ? -12.207 14.791 -9.365 1.00 97.88 91 ALA A O 1
ATOM 708 N N . THR A 1 92 ? -10.063 15.206 -8.855 1.00 97.50 92 THR A N 1
ATOM 709 C CA . THR A 1 92 ? -10.276 15.605 -7.456 1.00 97.50 92 THR A CA 1
ATOM 710 C C . THR A 1 92 ? -10.178 17.114 -7.230 1.00 97.50 92 THR A C 1
ATOM 712 O O . THR A 1 92 ? -10.051 17.561 -6.094 1.00 97.50 92 THR A O 1
ATOM 715 N N . HIS A 1 93 ? -10.193 17.922 -8.294 1.00 96.31 93 HIS A N 1
ATOM 716 C CA . HIS A 1 93 ? -10.080 19.384 -8.211 1.00 96.31 93 HIS A CA 1
ATOM 717 C C . HIS A 1 93 ? -8.835 19.880 -7.446 1.00 96.31 93 HIS A C 1
ATOM 719 O O . HIS A 1 93 ? -8.874 20.885 -6.737 1.00 96.31 93 HIS A O 1
ATOM 725 N N . GLY A 1 94 ? -7.708 19.188 -7.623 1.00 95.69 94 GLY A N 1
ATOM 726 C CA . GLY A 1 94 ? -6.408 19.533 -7.046 1.00 95.69 94 GLY A CA 1
ATOM 727 C C . GLY A 1 94 ? -6.101 18.854 -5.711 1.00 95.69 94 GLY A C 1
ATOM 728 O O . GLY A 1 94 ? -5.062 19.142 -5.117 1.00 95.69 94 GLY A O 1
ATOM 729 N N . VAL A 1 95 ? -6.964 17.953 -5.240 1.00 94.50 95 VAL A N 1
ATOM 730 C CA . VAL A 1 95 ? -6.795 17.266 -3.955 1.00 94.50 95 VAL A CA 1
ATOM 731 C C . VAL A 1 95 ? -5.954 15.999 -4.114 1.00 94.50 95 VAL A C 1
ATOM 733 O O . VAL A 1 95 ? -6.182 15.175 -4.999 1.00 94.50 95 VAL A O 1
ATOM 736 N N . ASN A 1 96 ? -4.964 15.819 -3.243 1.00 91.88 96 ASN A N 1
ATOM 737 C CA . ASN A 1 96 ? -4.093 14.647 -3.263 1.00 91.88 96 ASN A CA 1
ATOM 738 C C . ASN A 1 96 ? -4.690 13.493 -2.440 1.00 91.88 96 ASN A C 1
ATOM 740 O O . ASN A 1 96 ? -4.505 13.455 -1.226 1.00 91.88 96 ASN A O 1
ATOM 744 N N . THR A 1 97 ? -5.351 12.549 -3.106 1.00 86.38 97 THR A N 1
ATOM 745 C CA . THR A 1 97 ? -5.952 11.354 -2.485 1.00 86.38 97 THR A CA 1
ATOM 746 C C . THR A 1 97 ? -5.048 10.118 -2.526 1.00 86.38 97 THR A C 1
ATOM 748 O O . THR A 1 97 ? -5.058 9.331 -1.589 1.00 86.38 97 THR A O 1
ATOM 751 N N . HIS A 1 98 ? -4.251 9.949 -3.587 1.00 85.69 98 HIS A N 1
ATOM 752 C CA . HIS A 1 98 ? -3.579 8.683 -3.920 1.00 85.69 98 HIS A CA 1
ATOM 753 C C . HIS A 1 98 ? -2.119 8.832 -4.376 1.00 85.69 98 HIS A C 1
ATOM 755 O O . HIS A 1 98 ? -1.583 7.923 -5.000 1.00 85.69 98 HIS A O 1
ATOM 761 N N . LYS A 1 99 ? -1.417 9.941 -4.108 1.00 89.88 99 LYS A N 1
ATOM 762 C CA . LYS A 1 99 ? -0.034 10.092 -4.610 1.00 89.88 99 LYS A CA 1
ATOM 763 C C . LYS A 1 99 ? 0.918 8.978 -4.147 1.00 89.88 99 LYS A C 1
ATOM 765 O O . LYS A 1 99 ? 1.699 8.471 -4.950 1.00 89.88 99 LYS A O 1
ATOM 770 N N . GLY A 1 100 ? 0.867 8.600 -2.868 1.00 92.19 100 GLY A N 1
ATOM 771 C CA . GLY A 1 100 ? 1.674 7.490 -2.347 1.00 92.19 100 GLY A CA 1
ATOM 772 C C . GLY A 1 100 ? 1.220 6.138 -2.906 1.00 92.19 100 GLY A C 1
ATOM 773 O O . GLY A 1 100 ? 2.051 5.349 -3.359 1.00 92.19 100 GLY A O 1
ATOM 774 N N . MET A 1 101 ? -0.095 5.934 -3.002 1.00 94.75 101 MET A N 1
ATOM 775 C CA . MET A 1 101 ? -0.707 4.778 -3.654 1.00 94.75 101 MET A CA 1
ATOM 776 C C . MET A 1 101 ? -0.251 4.583 -5.106 1.00 94.75 101 MET A C 1
ATOM 778 O O . MET A 1 101 ? 0.156 3.485 -5.472 1.00 94.75 101 MET A O 1
ATOM 782 N N . ILE A 1 102 ? -0.263 5.636 -5.934 1.00 97.88 102 ILE A N 1
ATOM 783 C CA . ILE A 1 102 ? 0.164 5.594 -7.344 1.00 97.88 102 ILE A CA 1
ATOM 784 C C . ILE A 1 102 ? 1.613 5.115 -7.446 1.00 97.88 102 ILE A C 1
ATOM 786 O O . ILE A 1 102 ? 1.928 4.281 -8.294 1.00 97.88 102 ILE A O 1
ATOM 790 N N . PHE A 1 103 ? 2.490 5.603 -6.565 1.00 97.06 103 PHE A N 1
ATOM 791 C CA . PHE A 1 103 ? 3.885 5.177 -6.525 1.00 97.06 103 PHE A CA 1
ATOM 792 C C . PHE A 1 103 ? 4.017 3.685 -6.187 1.00 97.06 103 PHE A C 1
ATOM 794 O O . PHE A 1 103 ? 4.611 2.925 -6.954 1.00 97.06 103 PHE A O 1
ATOM 801 N N . SER A 1 104 ? 3.447 3.258 -5.060 1.00 97.81 104 SER A N 1
ATOM 802 C CA . SER A 1 104 ? 3.611 1.895 -4.546 1.00 97.81 104 SER A CA 1
ATOM 803 C C . SER A 1 104 ? 2.895 0.855 -5.416 1.00 97.81 104 SER A C 1
ATOM 805 O O . SER A 1 104 ? 3.485 -0.156 -5.802 1.00 97.81 104 SER A O 1
ATOM 807 N N . MET A 1 105 ? 1.640 1.121 -5.788 1.00 98.69 105 MET A N 1
ATOM 808 C CA . MET A 1 105 ? 0.834 0.236 -6.630 1.00 98.69 105 MET A CA 1
ATOM 809 C C . MET A 1 105 ? 1.336 0.219 -8.078 1.00 98.69 105 MET A C 1
ATOM 811 O O . MET A 1 105 ? 1.389 -0.844 -8.698 1.00 98.69 105 MET A O 1
ATOM 815 N N . GLY A 1 106 ? 1.768 1.368 -8.613 1.00 98.62 106 GLY A N 1
ATOM 816 C CA . GLY A 1 106 ? 2.358 1.463 -9.949 1.00 98.62 106 GLY A CA 1
ATOM 817 C C . GLY A 1 106 ? 3.634 0.630 -10.080 1.00 98.62 106 GLY A C 1
ATOM 818 O O . GLY A 1 106 ? 3.772 -0.131 -11.038 1.00 98.62 106 GLY A O 1
ATOM 819 N N . LEU A 1 107 ? 4.521 0.683 -9.078 1.00 98.56 107 LEU A N 1
ATOM 820 C CA . LEU A 1 107 ? 5.702 -0.185 -8.990 1.00 98.56 107 LEU A CA 1
ATOM 821 C C . LEU A 1 107 ? 5.338 -1.674 -8.971 1.00 98.56 107 LEU A C 1
ATOM 823 O O . LEU A 1 107 ? 5.957 -2.472 -9.675 1.00 98.56 107 LEU A O 1
ATOM 827 N N . ALA A 1 108 ? 4.323 -2.054 -8.195 1.00 98.81 108 ALA A N 1
ATOM 828 C CA . ALA A 1 108 ? 3.883 -3.441 -8.110 1.00 98.81 108 ALA A CA 1
ATOM 829 C C . ALA A 1 108 ? 3.265 -3.939 -9.427 1.00 98.81 108 ALA A C 1
ATOM 831 O O . ALA A 1 108 ? 3.569 -5.052 -9.867 1.00 98.81 108 ALA A O 1
ATOM 832 N N . CYS A 1 109 ? 2.476 -3.103 -10.109 1.00 98.88 109 CYS A N 1
ATOM 833 C CA . CYS A 1 109 ? 1.941 -3.395 -11.441 1.00 98.88 109 CYS A CA 1
ATOM 834 C C . CYS A 1 109 ? 3.063 -3.538 -12.479 1.00 98.88 109 CYS A C 1
ATOM 836 O O . CYS A 1 109 ? 3.085 -4.516 -13.230 1.00 98.88 109 CYS A O 1
ATOM 838 N N . LEU A 1 110 ? 4.030 -2.613 -12.475 1.00 98.88 110 LEU A N 1
ATOM 839 C CA . LEU A 1 110 ? 5.217 -2.639 -13.333 1.00 98.88 110 LEU A CA 1
ATOM 840 C C . LEU A 1 110 ? 6.022 -3.936 -13.142 1.00 98.88 110 LEU A C 1
ATOM 842 O O . LEU A 1 110 ? 6.387 -4.599 -14.116 1.00 98.88 110 LEU A O 1
ATOM 846 N N . ALA A 1 111 ? 6.246 -4.340 -11.889 1.00 98.81 111 ALA A N 1
ATOM 847 C CA . ALA A 1 111 ? 6.923 -5.587 -11.538 1.00 98.81 111 ALA A CA 1
ATOM 848 C C . ALA A 1 111 ? 6.161 -6.820 -12.026 1.00 98.81 111 ALA A C 1
ATOM 850 O O . ALA A 1 111 ? 6.752 -7.692 -12.668 1.00 98.81 111 ALA A O 1
ATOM 851 N N . CYS A 1 112 ? 4.845 -6.875 -11.806 1.00 98.75 112 CYS A N 1
ATOM 852 C CA . CYS A 1 112 ? 4.022 -7.973 -12.307 1.00 98.75 112 CYS A CA 1
ATOM 853 C C . CYS A 1 112 ? 4.104 -8.085 -13.839 1.00 98.75 112 CYS A C 1
ATOM 855 O O . CYS A 1 112 ? 4.328 -9.176 -14.368 1.00 98.75 112 CYS A O 1
ATOM 857 N N . GLY A 1 113 ? 4.012 -6.955 -14.545 1.00 98.69 113 GLY A N 1
ATOM 858 C CA . GLY A 1 113 ? 4.196 -6.878 -15.993 1.00 98.69 113 GLY A CA 1
ATOM 859 C C . GLY A 1 113 ? 5.527 -7.467 -16.456 1.00 98.69 113 GLY A C 1
ATOM 860 O O . GLY A 1 113 ? 5.558 -8.364 -17.302 1.00 98.69 113 GLY A O 1
ATOM 861 N N . ARG A 1 114 ? 6.635 -7.032 -15.843 1.00 98.75 114 ARG A N 1
ATOM 862 C CA . ARG A 1 114 ? 7.992 -7.510 -16.158 1.00 98.75 114 ARG A CA 1
ATOM 863 C C . ARG A 1 114 ? 8.178 -9.004 -15.917 1.00 98.75 114 ARG A C 1
ATOM 865 O O . ARG A 1 114 ? 8.856 -9.674 -16.702 1.00 98.75 114 ARG A O 1
ATOM 872 N N . ILE A 1 115 ? 7.587 -9.540 -14.852 1.00 98.50 115 ILE A N 1
ATOM 873 C CA . ILE A 1 115 ? 7.631 -10.973 -14.535 1.00 98.50 115 ILE A CA 1
ATOM 874 C C . ILE A 1 115 ? 6.896 -11.773 -15.616 1.00 98.50 115 ILE A C 1
ATOM 876 O O . ILE A 1 115 ? 7.459 -12.736 -16.148 1.00 98.50 115 ILE A O 1
ATOM 880 N N . LEU A 1 116 ? 5.689 -11.340 -15.999 1.00 98.12 116 LEU A N 1
ATOM 881 C CA . LEU A 1 116 ? 4.909 -11.988 -17.055 1.00 98.12 116 LEU A CA 1
ATOM 882 C C . LEU A 1 116 ? 5.590 -11.897 -18.430 1.00 98.12 116 LEU A C 1
ATOM 884 O O . LEU A 1 116 ? 5.617 -12.893 -19.153 1.00 98.12 116 LEU A O 1
ATOM 888 N N . GLY A 1 117 ? 6.197 -10.755 -18.773 1.00 98.00 117 GLY A N 1
ATOM 889 C CA . GLY A 1 117 ? 6.950 -10.576 -20.025 1.00 98.00 117 GLY A CA 1
ATOM 890 C C . GLY A 1 117 ? 8.181 -11.483 -20.124 1.00 98.00 117 GLY A C 1
ATOM 891 O O . GLY A 1 117 ? 8.558 -11.934 -21.202 1.00 98.00 117 GLY A O 1
ATOM 892 N N . ASN A 1 118 ? 8.765 -11.845 -18.980 1.00 97.62 118 ASN A N 1
ATOM 893 C CA . ASN A 1 118 ? 9.832 -12.842 -18.894 1.00 97.62 118 ASN A CA 1
ATOM 894 C C . ASN A 1 118 ? 9.324 -14.294 -18.814 1.00 97.62 118 ASN A C 1
ATOM 896 O O . ASN A 1 118 ? 10.123 -15.198 -18.568 1.00 97.62 118 ASN A O 1
ATOM 900 N N . HIS A 1 119 ? 8.022 -14.533 -19.006 1.00 95.88 119 HIS A N 1
ATOM 901 C CA . HIS A 1 119 ? 7.372 -15.843 -18.881 1.00 95.88 119 HIS A CA 1
ATOM 902 C C . HIS A 1 119 ? 7.608 -16.524 -17.521 1.00 95.88 119 HIS A C 1
ATOM 904 O O . HIS A 1 119 ? 7.633 -17.752 -17.417 1.00 95.88 119 HIS A O 1
ATOM 910 N N . LYS A 1 120 ? 7.790 -15.726 -16.463 1.00 95.81 120 LYS A N 1
ATOM 911 C CA . LYS A 1 120 ? 7.921 -16.210 -15.087 1.00 95.81 120 LYS A CA 1
ATOM 912 C C . LYS A 1 120 ? 6.554 -16.204 -14.401 1.00 95.81 120 LYS A C 1
ATOM 914 O O . LYS A 1 120 ? 5.659 -15.443 -14.759 1.00 95.81 120 LYS A O 1
ATOM 919 N N . LYS A 1 121 ? 6.392 -17.070 -13.400 1.00 94.75 121 LYS A N 1
ATOM 920 C CA . LYS A 1 121 ? 5.183 -17.099 -12.568 1.00 94.75 121 LYS A CA 1
ATOM 921 C C . LYS A 1 121 ? 5.193 -15.930 -11.589 1.00 94.75 121 LYS A C 1
ATOM 923 O O . LYS A 1 121 ? 6.235 -15.625 -11.011 1.00 94.75 121 LYS A O 1
ATOM 928 N N . LEU A 1 122 ? 4.026 -15.328 -11.382 1.00 96.88 122 LEU A N 1
ATOM 929 C CA . LEU A 1 122 ? 3.835 -14.330 -10.338 1.00 96.88 122 LEU A CA 1
ATOM 930 C C . LEU A 1 122 ? 3.896 -14.994 -8.960 1.00 96.88 122 LEU A C 1
ATOM 932 O O . LEU A 1 122 ? 3.343 -16.070 -8.740 1.00 96.88 122 LEU A O 1
ATOM 936 N N . SER A 1 123 ? 4.587 -14.338 -8.038 1.00 96.56 123 SER A N 1
ATOM 937 C CA . SER A 1 123 ? 4.579 -14.639 -6.610 1.00 96.56 123 SER A CA 1
ATOM 938 C C . SER A 1 123 ? 4.932 -13.366 -5.851 1.00 96.56 123 SER A C 1
ATOM 940 O O . SER A 1 123 ? 5.567 -12.470 -6.407 1.00 96.56 123 SER A O 1
ATOM 942 N N . THR A 1 124 ? 4.553 -13.288 -4.579 1.00 96.81 124 THR A N 1
ATOM 943 C CA . THR A 1 124 ? 4.874 -12.147 -3.706 1.00 96.81 124 THR A CA 1
ATOM 944 C C . THR A 1 124 ? 6.380 -11.883 -3.670 1.00 96.81 124 THR A C 1
ATOM 946 O O . THR A 1 124 ? 6.809 -10.751 -3.869 1.00 96.81 124 THR A O 1
ATOM 949 N N . ASN A 1 125 ? 7.188 -12.940 -3.542 1.00 97.56 125 ASN A N 1
ATOM 950 C CA . ASN A 1 125 ? 8.648 -12.837 -3.533 1.00 97.56 125 ASN A CA 1
ATOM 951 C C . ASN A 1 125 ? 9.194 -12.362 -4.883 1.00 97.56 125 ASN A C 1
ATOM 953 O O . ASN A 1 125 ? 10.074 -11.512 -4.914 1.00 97.56 125 ASN A O 1
ATOM 957 N N . ALA A 1 126 ? 8.668 -12.874 -6.003 1.00 98.12 126 ALA A N 1
ATOM 958 C CA . ALA A 1 126 ? 9.113 -12.438 -7.324 1.00 98.12 126 ALA A CA 1
ATOM 959 C C . ALA A 1 126 ? 8.788 -10.956 -7.566 1.00 98.12 126 ALA A C 1
ATOM 961 O O . ALA A 1 126 ? 9.621 -10.235 -8.110 1.0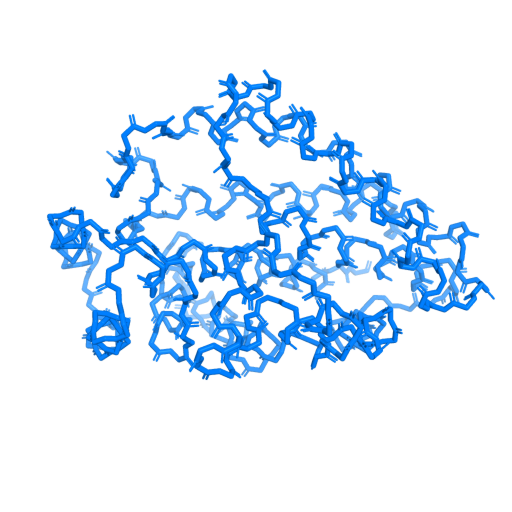0 98.12 126 ALA A O 1
ATOM 962 N N . VAL A 1 127 ? 7.603 -10.502 -7.140 1.00 98.62 127 VAL A N 1
ATOM 963 C CA . VAL A 1 127 ? 7.193 -9.094 -7.227 1.00 98.62 127 VAL A CA 1
ATOM 964 C C . VAL A 1 127 ? 8.084 -8.220 -6.344 1.00 98.62 127 VAL A C 1
ATOM 966 O O . VAL A 1 127 ? 8.653 -7.261 -6.852 1.00 98.62 127 VAL A O 1
ATOM 969 N N . SER A 1 128 ? 8.284 -8.584 -5.074 1.00 98.62 128 SER A N 1
ATOM 970 C CA . SER A 1 128 ? 9.171 -7.875 -4.141 1.00 98.62 128 SER A CA 1
ATOM 971 C C . SER A 1 128 ? 10.604 -7.750 -4.678 1.00 98.62 128 SER A C 1
ATOM 973 O O . SER A 1 128 ? 11.115 -6.638 -4.798 1.00 98.62 128 SER A O 1
ATOM 975 N N . SER A 1 129 ? 11.220 -8.853 -5.123 1.00 98.69 129 SER A N 1
ATOM 976 C CA . SER A 1 129 ? 12.571 -8.821 -5.702 1.00 98.69 129 SER A CA 1
ATOM 977 C C . SER A 1 129 ? 12.650 -7.967 -6.969 1.00 98.69 129 SER A C 1
ATOM 979 O O . SER A 1 129 ? 13.599 -7.211 -7.142 1.00 98.69 129 SER A O 1
ATOM 981 N N . CYS A 1 130 ? 11.646 -8.036 -7.846 1.00 98.75 130 CYS A N 1
ATOM 982 C CA . CYS A 1 130 ? 11.609 -7.203 -9.047 1.00 98.75 130 CYS A CA 1
ATOM 983 C C . CYS A 1 130 ? 11.456 -5.709 -8.711 1.00 98.75 130 CYS A C 1
ATOM 985 O O . CYS A 1 130 ? 12.017 -4.867 -9.411 1.00 98.75 130 CYS A O 1
ATOM 987 N N . ILE A 1 131 ? 10.718 -5.367 -7.650 1.00 98.81 131 ILE A N 1
ATOM 988 C CA . ILE A 1 131 ? 10.626 -3.986 -7.162 1.00 98.81 131 ILE A CA 1
ATOM 989 C C . ILE A 1 131 ? 11.997 -3.524 -6.663 1.00 98.81 131 ILE A C 1
ATOM 991 O O . ILE A 1 131 ? 12.436 -2.469 -7.107 1.00 98.81 131 ILE A O 1
ATOM 995 N N . MET A 1 132 ? 12.710 -4.326 -5.861 1.00 98.62 132 MET A N 1
ATOM 996 C CA . MET A 1 132 ? 14.075 -3.999 -5.411 1.00 98.62 132 MET A CA 1
ATOM 997 C C . MET A 1 132 ? 15.031 -3.743 -6.584 1.00 98.62 132 MET A C 1
ATOM 999 O O . MET A 1 132 ? 15.843 -2.823 -6.537 1.00 98.62 132 MET A O 1
ATOM 1003 N N . GLU A 1 133 ? 14.934 -4.532 -7.661 1.00 98.50 133 GLU A N 1
ATOM 1004 C CA . GLU A 1 133 ? 15.728 -4.311 -8.877 1.00 98.50 133 GLU A CA 1
ATOM 1005 C C . GLU A 1 133 ? 15.416 -2.949 -9.520 1.00 98.50 133 GLU A C 1
ATOM 1007 O O . GLU A 1 133 ? 16.330 -2.216 -9.893 1.00 98.50 133 GLU A O 1
ATOM 1012 N N . PHE A 1 134 ? 14.135 -2.581 -9.629 1.00 98.56 134 PHE A N 1
ATOM 1013 C CA . PHE A 1 134 ? 13.717 -1.285 -10.172 1.00 98.56 134 PHE A CA 1
ATOM 1014 C C . PHE A 1 134 ? 14.185 -0.100 -9.326 1.00 98.56 134 PHE A C 1
ATOM 1016 O O . PHE A 1 134 ? 14.549 0.952 -9.858 1.00 98.56 134 PHE A O 1
ATOM 1023 N N . THR A 1 135 ? 14.169 -0.259 -8.008 1.00 97.94 135 THR A N 1
ATOM 1024 C CA . THR A 1 135 ? 14.412 0.812 -7.040 1.00 97.94 135 THR A CA 1
ATOM 1025 C C . THR A 1 135 ? 15.825 0.792 -6.462 1.00 97.94 135 THR A C 1
ATOM 1027 O O . THR A 1 135 ? 16.131 1.610 -5.600 1.00 97.94 135 THR A O 1
ATOM 1030 N N . ALA A 1 136 ? 16.724 -0.054 -6.968 1.00 97.00 136 ALA A N 1
ATOM 1031 C CA . ALA A 1 136 ? 18.107 -0.126 -6.508 1.00 97.00 136 ALA A CA 1
ATOM 1032 C C . ALA A 1 136 ? 18.806 1.244 -6.591 1.00 97.00 136 ALA A C 1
ATOM 1034 O O . ALA A 1 136 ? 18.908 1.839 -7.669 1.00 97.00 136 ALA A O 1
ATOM 1035 N N . GLY A 1 137 ? 19.291 1.763 -5.462 1.00 93.69 137 GLY A N 1
ATOM 1036 C CA . GLY A 1 137 ? 19.910 3.086 -5.320 1.00 93.69 137 GLY A CA 1
ATOM 1037 C C . GLY A 1 137 ? 18.917 4.257 -5.276 1.00 93.69 137 GLY A C 1
ATOM 1038 O O . GLY A 1 137 ? 19.334 5.409 -5.431 1.00 93.69 137 GLY A O 1
ATOM 1039 N N . LEU A 1 138 ? 17.611 4.008 -5.124 1.00 92.56 138 LEU A N 1
ATOM 1040 C CA . LEU A 1 138 ? 16.568 5.038 -5.144 1.00 92.56 138 LEU A CA 1
ATOM 1041 C C . LEU A 1 138 ? 16.750 6.052 -4.018 1.00 92.56 138 LEU A C 1
ATOM 1043 O O . LEU A 1 138 ? 16.763 7.252 -4.298 1.00 92.56 138 LEU A O 1
ATOM 1047 N N . CYS A 1 139 ? 16.899 5.610 -2.765 1.00 88.94 139 CYS A N 1
ATOM 1048 C CA . CYS A 1 139 ? 17.052 6.546 -1.654 1.00 88.94 139 CYS A 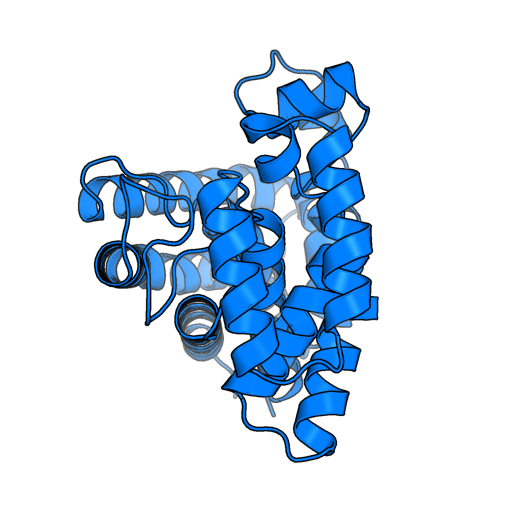CA 1
ATOM 1049 C C . CYS A 1 139 ? 18.314 7.397 -1.818 1.00 88.94 139 CYS A C 1
ATOM 1051 O O . CYS A 1 139 ? 18.269 8.603 -1.590 1.00 88.94 139 CYS A O 1
ATOM 1053 N N . GLU A 1 140 ? 19.421 6.806 -2.270 1.00 87.56 140 GLU A N 1
ATOM 1054 C CA . GLU A 1 140 ? 20.659 7.553 -2.496 1.00 87.56 140 GLU A CA 1
ATOM 1055 C C . GLU A 1 140 ? 20.497 8.631 -3.584 1.00 87.56 140 GLU A C 1
ATOM 1057 O O . GLU A 1 140 ? 20.974 9.754 -3.411 1.00 87.56 140 GLU A O 1
ATOM 1062 N N . ARG A 1 141 ? 19.815 8.320 -4.694 1.00 86.94 141 ARG A N 1
ATOM 1063 C CA . ARG A 1 141 ? 19.606 9.262 -5.809 1.00 86.94 141 ARG A CA 1
ATOM 1064 C C . ARG A 1 141 ? 18.607 10.372 -5.485 1.00 86.94 141 ARG A C 1
ATOM 1066 O O . ARG A 1 141 ? 18.874 11.534 -5.802 1.00 86.94 141 ARG A O 1
ATOM 1073 N N . ASP A 1 142 ? 17.470 10.029 -4.881 1.00 82.06 142 ASP A N 1
ATOM 1074 C CA . ASP A 1 142 ? 16.384 10.983 -4.625 1.00 82.06 142 ASP A CA 1
ATOM 1075 C C . ASP A 1 142 ? 16.697 11.886 -3.413 1.00 82.06 142 ASP A C 1
ATOM 1077 O O . ASP A 1 142 ? 16.360 13.068 -3.437 1.00 82.06 142 ASP A O 1
ATOM 1081 N N . PHE A 1 143 ? 17.389 11.395 -2.373 1.00 80.62 143 PHE A N 1
ATOM 1082 C CA . PHE A 1 143 ? 17.664 12.197 -1.167 1.00 80.62 143 PHE A CA 1
ATOM 1083 C C . PHE A 1 143 ? 18.895 13.112 -1.257 1.00 80.62 143 PHE A C 1
ATOM 1085 O O . PHE A 1 143 ? 19.049 14.002 -0.418 1.00 80.62 143 PHE A O 1
ATOM 1092 N N . LYS A 1 144 ? 19.755 12.950 -2.272 1.00 72.75 144 LYS A N 1
ATOM 1093 C CA . LYS A 1 144 ? 20.876 13.876 -2.542 1.00 72.75 144 LYS A CA 1
ATOM 1094 C C . LYS A 1 144 ? 20.429 15.207 -3.157 1.00 72.75 144 LYS A C 1
ATOM 1096 O O . LYS A 1 144 ? 21.204 16.162 -3.175 1.00 72.75 144 LYS A O 1
ATOM 1101 N N . GLN A 1 145 ? 19.209 15.275 -3.682 1.00 70.12 145 GLN A N 1
ATOM 1102 C CA . GLN A 1 145 ? 18.674 16.465 -4.338 1.00 70.12 145 GLN A CA 1
ATOM 1103 C C . GLN A 1 145 ? 18.004 17.410 -3.330 1.00 70.12 145 GLN A C 1
ATOM 1105 O O . GLN A 1 145 ? 17.740 17.052 -2.181 1.00 70.12 145 GLN A O 1
ATOM 1110 N N . LYS A 1 146 ? 17.735 18.654 -3.749 1.00 70.00 146 LYS A N 1
ATOM 1111 C CA . LYS A 1 146 ? 16.988 19.610 -2.921 1.00 70.00 146 LYS A CA 1
ATOM 1112 C C . LYS A 1 146 ? 15.586 19.038 -2.654 1.00 70.00 146 LYS A C 1
ATOM 1114 O O . LYS A 1 146 ? 14.917 18.674 -3.618 1.00 70.00 146 LYS A O 1
ATOM 1119 N N . PRO A 1 147 ? 15.118 18.989 -1.395 1.00 70.50 147 PRO A N 1
ATOM 1120 C CA . PRO A 1 147 ? 13.895 18.279 -1.060 1.00 70.50 147 PRO A CA 1
ATOM 1121 C C . PRO A 1 147 ? 12.669 19.003 -1.628 1.00 70.50 147 PRO A C 1
ATOM 1123 O O . PRO A 1 147 ? 12.347 20.133 -1.253 1.00 70.50 147 PRO A O 1
ATOM 1126 N N . THR A 1 148 ? 11.969 18.324 -2.523 1.00 72.25 148 THR A N 1
ATOM 1127 C CA . THR A 1 148 ? 10.720 18.748 -3.160 1.00 72.25 148 THR A CA 1
ATOM 1128 C C . THR A 1 148 ? 9.503 18.136 -2.470 1.00 72.25 148 THR A C 1
ATOM 1130 O O . THR A 1 148 ? 8.463 18.789 -2.369 1.00 72.25 148 THR A O 1
ATOM 1133 N N . THR A 1 149 ? 9.641 16.932 -1.903 1.00 71.62 149 THR A N 1
ATOM 1134 C CA . THR A 1 149 ? 8.556 16.225 -1.204 1.00 71.62 149 THR A CA 1
ATOM 1135 C C . THR A 1 149 ? 8.693 16.278 0.320 1.00 71.62 149 THR A C 1
ATOM 1137 O O . THR A 1 149 ? 9.779 16.478 0.868 1.00 71.62 149 THR A O 1
ATOM 1140 N N . ASN A 1 150 ? 7.578 16.071 1.032 1.00 71.69 150 ASN A N 1
ATOM 1141 C CA . ASN A 1 150 ? 7.582 15.961 2.496 1.00 71.69 150 ASN A CA 1
ATOM 1142 C C . ASN A 1 150 ? 8.491 14.825 2.979 1.00 71.69 150 ASN A C 1
ATOM 1144 O O . ASN A 1 150 ? 9.235 15.018 3.934 1.00 71.69 150 ASN A O 1
ATOM 1148 N N . GLY A 1 151 ? 8.485 13.683 2.282 1.00 69.81 151 GLY A N 1
ATOM 1149 C CA . GLY A 1 151 ? 9.343 12.541 2.604 1.00 69.81 151 GLY A CA 1
ATOM 1150 C C . GLY A 1 151 ? 10.838 12.853 2.482 1.00 69.81 151 GLY A C 1
ATOM 1151 O O . GLY A 1 151 ? 11.608 12.472 3.356 1.00 69.81 151 GLY A O 1
ATOM 1152 N N . GLU A 1 152 ? 11.255 13.606 1.458 1.00 73.50 152 GLU A N 1
ATOM 1153 C CA . GLU A 1 152 ? 12.655 14.045 1.318 1.00 73.50 152 GLU A CA 1
ATOM 1154 C C . GLU A 1 152 ? 13.081 14.994 2.447 1.00 73.50 152 GLU A C 1
ATOM 1156 O O . GLU A 1 152 ? 14.177 14.847 2.988 1.00 73.50 152 GLU A O 1
ATOM 1161 N N . ARG A 1 153 ? 12.211 15.935 2.851 1.00 74.25 153 ARG A N 1
ATOM 1162 C CA . ARG A 1 153 ? 12.476 16.819 4.005 1.00 74.25 153 ARG A CA 1
ATOM 1163 C C . ARG A 1 153 ? 12.651 16.012 5.292 1.00 74.25 153 ARG A C 1
ATOM 1165 O O . ARG A 1 153 ? 13.599 16.231 6.039 1.00 74.25 153 ARG A O 1
ATOM 1172 N N . LEU A 1 154 ? 11.765 15.045 5.515 1.00 73.12 154 LEU A N 1
ATOM 1173 C CA . LEU A 1 154 ? 11.791 14.167 6.682 1.00 73.12 154 LEU A CA 1
ATOM 1174 C C . LEU A 1 154 ? 13.050 13.297 6.740 1.00 73.12 154 LEU A C 1
ATOM 1176 O O . LEU A 1 154 ? 13.608 13.108 7.821 1.00 73.12 154 LEU A O 1
ATOM 1180 N N . HIS A 1 155 ? 13.535 12.813 5.595 1.00 77.69 155 HIS A N 1
ATOM 1181 C CA . HIS A 1 155 ? 14.793 12.075 5.536 1.00 77.69 155 HIS A CA 1
ATOM 1182 C C . HIS A 1 155 ? 15.981 12.929 5.994 1.00 77.69 155 HIS A C 1
ATOM 1184 O O . HIS A 1 155 ? 16.808 12.464 6.775 1.00 77.69 155 HIS A O 1
ATOM 1190 N N . GLN A 1 156 ? 16.055 14.194 5.570 1.00 73.44 156 GLN A N 1
ATOM 1191 C CA . GLN A 1 156 ? 17.153 15.081 5.965 1.00 73.44 156 GLN A CA 1
ATOM 1192 C C . GLN A 1 156 ? 17.174 15.360 7.474 1.00 73.44 156 GLN A C 1
ATOM 1194 O O . GLN A 1 156 ? 18.249 15.426 8.066 1.00 73.44 156 GLN A O 1
ATOM 1199 N N . THR A 1 157 ? 16.004 15.496 8.103 1.00 70.06 157 THR A N 1
ATOM 1200 C CA . THR A 1 157 ? 15.899 15.828 9.533 1.00 70.06 157 THR A CA 1
ATOM 1201 C C . THR A 1 157 ? 15.944 14.597 10.445 1.00 70.06 157 THR A C 1
ATOM 1203 O O . THR A 1 157 ? 16.561 14.650 11.505 1.00 70.06 157 THR A O 1
ATOM 1206 N N . HIS A 1 158 ? 15.330 13.480 10.039 1.00 67.56 158 HIS A N 1
ATOM 1207 C CA . HIS A 1 158 ? 15.104 12.305 10.897 1.00 67.56 158 HIS A CA 1
ATOM 1208 C C . HIS A 1 158 ? 15.659 10.988 10.333 1.00 67.56 158 HIS A C 1
ATOM 1210 O O . HIS A 1 158 ? 15.506 9.947 10.963 1.00 67.56 158 HIS A O 1
ATOM 1216 N N . ARG A 1 159 ? 16.296 11.000 9.152 1.00 77.00 159 ARG A N 1
ATOM 1217 C CA . ARG A 1 159 ? 16.812 9.807 8.440 1.00 77.00 159 ARG A CA 1
ATOM 1218 C C . ARG A 1 159 ? 15.755 8.744 8.110 1.00 77.00 159 ARG A C 1
ATOM 1220 O O . ARG A 1 159 ? 16.096 7.614 7.770 1.00 77.00 159 ARG A O 1
ATOM 1227 N N . ILE A 1 160 ? 14.475 9.110 8.131 1.00 79.62 160 ILE A N 1
ATOM 1228 C CA . ILE A 1 160 ? 13.358 8.230 7.765 1.00 79.62 160 ILE A CA 1
ATOM 1229 C C . ILE A 1 160 ? 13.286 8.121 6.236 1.00 79.62 160 ILE A C 1
ATOM 1231 O O . ILE A 1 160 ? 13.278 9.137 5.546 1.00 79.62 160 ILE A O 1
ATOM 1235 N N . ARG A 1 161 ? 13.270 6.896 5.690 1.00 83.75 161 ARG A N 1
ATOM 1236 C CA . ARG A 1 161 ? 13.258 6.647 4.230 1.00 83.75 161 ARG A CA 1
ATOM 1237 C C . ARG A 1 161 ? 11.842 6.618 3.624 1.00 83.75 161 ARG A C 1
ATOM 1239 O O . ARG A 1 161 ? 11.692 6.857 2.426 1.00 83.75 161 ARG A O 1
ATOM 1246 N N . GLY A 1 162 ? 10.809 6.369 4.436 1.00 88.06 162 GLY A N 1
ATOM 1247 C CA . GLY A 1 162 ? 9.400 6.338 4.011 1.00 88.06 162 GLY A CA 1
ATOM 1248 C C . GLY A 1 162 ? 9.123 5.336 2.882 1.00 88.06 162 GLY A C 1
ATOM 1249 O O . GLY A 1 162 ? 9.839 4.347 2.740 1.00 88.06 162 GLY A O 1
ATOM 1250 N N . ALA A 1 163 ? 8.130 5.631 2.034 1.00 91.00 163 ALA A N 1
ATOM 1251 C CA . ALA A 1 163 ? 7.709 4.762 0.923 1.00 91.00 163 ALA A CA 1
ATOM 1252 C C . ALA A 1 163 ? 8.842 4.391 -0.055 1.00 91.00 163 ALA A C 1
ATOM 1254 O O . ALA A 1 163 ? 8.843 3.304 -0.622 1.00 91.00 163 ALA A O 1
ATOM 1255 N N . ARG A 1 164 ? 9.839 5.270 -0.235 1.00 92.31 164 ARG A N 1
ATOM 1256 C CA . ARG A 1 164 ? 11.018 4.975 -1.068 1.00 92.31 164 ARG A CA 1
ATOM 1257 C C . ARG A 1 164 ? 11.909 3.907 -0.444 1.00 92.31 164 ARG A C 1
ATOM 1259 O O . ARG A 1 1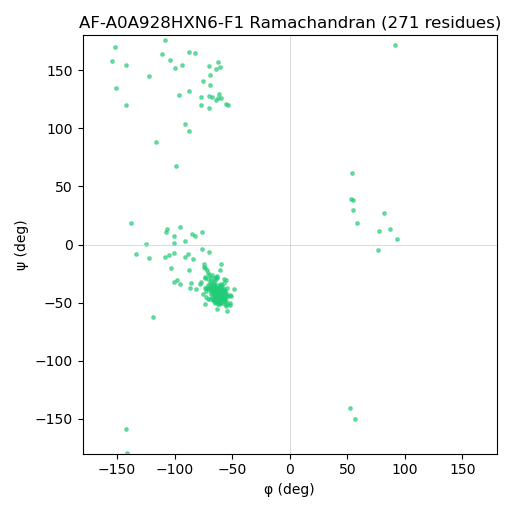64 ? 12.428 3.073 -1.171 1.00 92.31 164 ARG A O 1
ATOM 1266 N N . GLY A 1 165 ? 12.078 3.952 0.879 1.00 93.69 165 GLY A N 1
ATOM 1267 C CA . GLY A 1 165 ? 12.817 2.932 1.621 1.00 93.69 165 GLY A CA 1
ATOM 1268 C C . GLY A 1 165 ? 12.110 1.590 1.573 1.00 93.69 165 GLY A C 1
ATOM 1269 O O . GLY A 1 165 ? 12.738 0.607 1.209 1.00 93.69 165 GLY A O 1
ATOM 1270 N N . GLU A 1 166 ? 10.798 1.581 1.833 1.00 96.44 166 GLU A N 1
ATOM 1271 C CA . GLU A 1 166 ? 9.973 0.380 1.658 1.00 96.44 166 GLU A CA 1
ATOM 1272 C C . GLU A 1 166 ? 10.160 -0.204 0.254 1.00 96.44 166 GLU A C 1
ATOM 1274 O O . GLU A 1 166 ? 10.488 -1.374 0.125 1.00 96.44 166 GLU A O 1
ATOM 1279 N N . ALA A 1 167 ? 10.051 0.605 -0.802 1.00 97.25 167 ALA A N 1
ATOM 1280 C CA . ALA A 1 167 ? 10.206 0.119 -2.170 1.00 97.25 167 ALA A CA 1
ATOM 1281 C C . ALA A 1 167 ? 11.629 -0.376 -2.501 1.00 97.25 167 ALA A C 1
ATOM 1283 O O . ALA A 1 167 ? 11.775 -1.347 -3.238 1.00 97.25 167 ALA A O 1
ATOM 1284 N N . GLU A 1 168 ? 12.679 0.272 -1.993 1.00 96.94 168 GLU A N 1
ATOM 1285 C CA . GLU A 1 168 ? 14.076 -0.162 -2.179 1.00 96.94 168 GLU A CA 1
ATOM 1286 C C . GLU A 1 168 ? 14.390 -1.467 -1.438 1.00 96.94 168 GLU A C 1
ATOM 1288 O O . GLU A 1 168 ? 15.152 -2.293 -1.938 1.00 96.94 168 GLU A O 1
ATOM 1293 N N . ASP A 1 169 ? 13.735 -1.690 -0.301 1.00 97.31 169 ASP A N 1
ATOM 1294 C CA . ASP A 1 169 ? 13.882 -2.898 0.507 1.00 97.31 169 ASP A CA 1
ATOM 1295 C C . ASP A 1 169 ? 12.859 -3.997 0.110 1.00 97.31 169 ASP A C 1
ATOM 1297 O O . ASP A 1 169 ? 12.825 -5.063 0.719 1.00 97.31 169 ASP A O 1
ATOM 1301 N N . GLY A 1 170 ? 12.032 -3.773 -0.925 1.00 97.94 170 GLY A N 1
ATOM 1302 C CA . GLY A 1 170 ? 11.091 -4.769 -1.463 1.00 97.94 170 GLY A CA 1
ATOM 1303 C C . GLY A 1 170 ? 9.763 -4.892 -0.703 1.00 97.94 170 GLY A C 1
ATOM 1304 O O . GLY A 1 170 ? 9.126 -5.946 -0.734 1.00 97.94 170 GLY A O 1
ATOM 1305 N N . PHE A 1 171 ? 9.334 -3.821 -0.044 1.00 98.38 171 PHE A N 1
ATOM 1306 C CA . PHE A 1 171 ? 8.147 -3.710 0.808 1.00 98.38 171 PHE A CA 1
ATOM 1307 C C . PHE A 1 171 ? 8.105 -4.768 1.927 1.00 98.38 171 PHE A C 1
ATOM 1309 O O . PHE A 1 171 ? 7.171 -5.581 1.973 1.00 98.38 171 PHE A O 1
ATOM 1316 N N . PRO A 1 172 ? 9.091 -4.784 2.845 1.00 97.75 172 PRO A N 1
ATOM 1317 C CA . PRO A 1 172 ? 9.137 -5.746 3.946 1.00 97.75 172 PRO A CA 1
ATOM 1318 C C . PRO A 1 172 ? 7.917 -5.631 4.865 1.00 97.75 172 PRO A C 1
ATOM 1320 O O . PRO A 1 172 ? 7.392 -6.655 5.301 1.00 97.75 172 PRO A O 1
ATOM 1323 N N . THR A 1 173 ? 7.379 -4.423 5.089 1.00 98.19 173 THR A N 1
ATOM 1324 C CA . THR A 1 173 ? 6.147 -4.262 5.876 1.00 98.19 173 THR A CA 1
ATOM 1325 C C . THR A 1 173 ? 4.981 -5.026 5.245 1.00 98.19 173 THR A C 1
ATOM 1327 O O . THR A 1 173 ? 4.189 -5.652 5.946 1.00 98.19 173 THR A O 1
ATOM 1330 N N . VAL A 1 174 ? 4.875 -5.027 3.917 1.00 98.56 174 VAL A N 1
ATOM 1331 C CA . VAL A 1 174 ? 3.819 -5.773 3.223 1.00 98.56 174 VAL A CA 1
ATOM 1332 C C . VAL A 1 174 ? 4.105 -7.271 3.255 1.00 98.56 174 VAL A C 1
ATOM 1334 O O . VAL A 1 174 ? 3.240 -8.051 3.650 1.00 98.56 174 VAL A O 1
ATOM 1337 N N . CYS A 1 175 ? 5.311 -7.682 2.863 1.00 98.06 175 CYS A N 1
ATOM 1338 C CA . CYS A 1 175 ? 5.643 -9.091 2.655 1.00 98.06 175 CYS A CA 1
ATOM 1339 C C . CYS A 1 175 ? 5.770 -9.893 3.957 1.00 98.06 175 CYS A C 1
ATOM 1341 O O . CYS A 1 175 ? 5.345 -11.047 4.004 1.00 98.06 175 CYS A O 1
ATOM 1343 N N . GLU A 1 176 ? 6.363 -9.305 4.996 1.00 97.69 176 GLU A N 1
ATOM 1344 C CA . GLU A 1 176 ? 6.767 -10.017 6.216 1.00 97.69 176 GLU A CA 1
ATOM 1345 C C . GLU A 1 176 ? 5.812 -9.785 7.391 1.00 97.69 176 GLU A C 1
ATOM 1347 O O . GLU A 1 176 ? 5.784 -10.590 8.321 1.00 97.69 176 GLU A O 1
ATOM 1352 N N . LEU A 1 177 ? 5.019 -8.708 7.353 1.00 97.75 177 LEU A N 1
ATOM 1353 C CA . LEU A 1 177 ? 4.145 -8.311 8.457 1.00 97.75 177 LEU A CA 1
ATOM 1354 C C . LEU A 1 177 ? 2.663 -8.306 8.062 1.00 97.75 177 LEU A C 1
ATOM 1356 O O . LEU A 1 177 ? 1.871 -9.057 8.630 1.00 97.75 177 LEU A O 1
ATOM 1360 N N . ALA A 1 178 ? 2.276 -7.460 7.108 1.00 98.50 178 ALA A N 1
ATOM 1361 C CA . ALA A 1 178 ? 0.871 -7.190 6.828 1.00 98.50 178 ALA A CA 1
ATOM 1362 C C . ALA A 1 178 ? 0.180 -8.333 6.071 1.00 98.50 178 ALA A C 1
ATOM 1364 O O . ALA A 1 178 ? -0.937 -8.707 6.423 1.00 98.50 178 ALA A O 1
ATOM 1365 N N . LEU A 1 179 ? 0.834 -8.925 5.064 1.00 98.62 179 LEU A N 1
ATOM 1366 C CA . LEU A 1 179 ? 0.258 -10.039 4.308 1.00 98.62 179 LEU A CA 1
ATOM 1367 C C . LEU A 1 179 ? 0.020 -11.280 5.190 1.00 98.62 179 LEU A C 1
ATOM 1369 O O . LEU A 1 179 ? -1.098 -11.798 5.147 1.00 98.62 179 LEU A O 1
ATOM 1373 N N . PRO A 1 180 ? 0.981 -11.739 6.021 1.00 98.44 180 PRO A N 1
ATOM 1374 C CA . PRO A 1 180 ? 0.728 -12.831 6.961 1.00 98.44 180 PRO A CA 1
ATOM 1375 C C . PRO A 1 180 ? -0.426 -12.552 7.932 1.00 98.44 180 PRO A C 1
ATOM 1377 O O . PRO A 1 180 ? -1.212 -13.455 8.212 1.00 98.44 180 PRO A O 1
ATOM 1380 N N . GLU A 1 181 ? -0.560 -11.317 8.426 1.00 98.31 181 GLU A N 1
ATOM 1381 C CA . GLU A 1 181 ? -1.669 -10.942 9.310 1.00 98.31 181 GLU A CA 1
ATOM 1382 C C . GLU A 1 181 ? -3.014 -10.972 8.583 1.00 98.31 181 GLU A C 1
ATOM 1384 O O . GLU A 1 181 ? -3.963 -11.573 9.087 1.00 98.31 181 GLU A O 1
ATOM 1389 N N . LEU A 1 182 ? -3.097 -10.379 7.389 1.00 98.69 182 LEU A N 1
ATOM 1390 C CA . LEU A 1 182 ? -4.313 -10.391 6.579 1.00 98.69 182 LEU A CA 1
ATOM 1391 C C . LEU A 1 182 ? -4.771 -11.829 6.307 1.00 98.69 182 LEU A C 1
ATOM 1393 O O . LEU A 1 182 ? -5.945 -12.148 6.488 1.00 98.69 182 LEU A O 1
ATOM 1397 N N . GLU A 1 183 ? -3.845 -12.706 5.910 1.00 98.38 183 GLU A N 1
ATOM 1398 C CA . GLU A 1 183 ? -4.139 -14.122 5.682 1.00 98.38 183 GLU A CA 1
ATOM 1399 C C . GLU A 1 183 ? -4.625 -14.812 6.952 1.00 98.38 183 GLU A C 1
ATOM 1401 O O . GLU A 1 183 ? -5.672 -15.453 6.921 1.00 98.38 183 GLU A O 1
ATOM 1406 N N . ARG A 1 184 ? -3.929 -14.617 8.078 1.00 98.25 184 ARG A N 1
ATOM 1407 C CA . ARG A 1 184 ? -4.324 -15.199 9.363 1.00 98.25 184 ARG A CA 1
ATOM 1408 C C . ARG A 1 184 ? -5.740 -14.787 9.761 1.00 98.25 184 ARG A C 1
ATOM 1410 O O . ARG A 1 184 ? -6.533 -15.643 10.137 1.00 98.25 184 ARG A O 1
ATOM 1417 N N . ARG A 1 185 ? -6.081 -13.498 9.659 1.00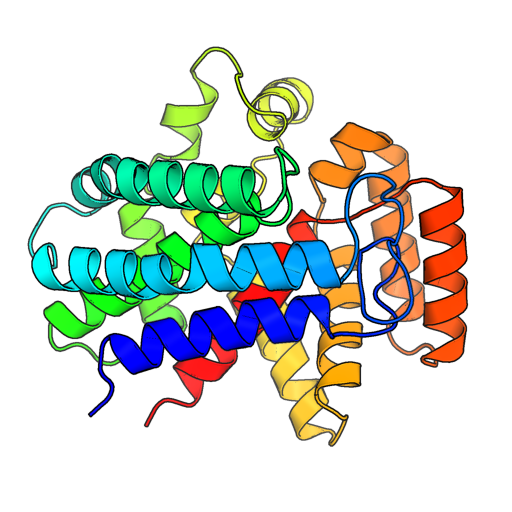 97.94 185 ARG A N 1
ATOM 1418 C CA . ARG A 1 185 ? -7.419 -12.997 10.018 1.00 97.94 185 ARG A CA 1
ATOM 1419 C C . ARG A 1 185 ? -8.509 -13.548 9.106 1.00 97.94 185 ARG A C 1
ATOM 1421 O O . ARG A 1 185 ? -9.583 -13.900 9.586 1.00 97.94 185 ARG A O 1
ATOM 1428 N N . LEU A 1 186 ? -8.242 -13.646 7.805 1.00 98.25 186 LEU A N 1
ATOM 1429 C CA . LEU A 1 186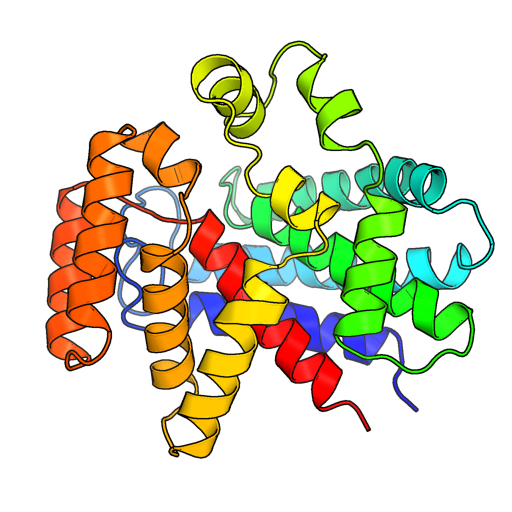 ? -9.182 -14.255 6.863 1.00 98.25 186 LEU A CA 1
ATOM 1430 C C . LEU A 1 186 ? -9.364 -15.757 7.136 1.00 98.25 186 LEU A C 1
ATOM 1432 O O . LEU A 1 186 ? -10.493 -16.242 7.102 1.00 98.25 186 LEU A O 1
ATOM 1436 N N . ASP A 1 187 ? -8.287 -16.478 7.456 1.00 98.00 187 ASP A N 1
ATOM 1437 C CA . ASP A 1 187 ? -8.327 -17.907 7.793 1.00 98.00 187 ASP A CA 1
ATOM 1438 C C . ASP A 1 187 ? -9.037 -18.172 9.138 1.00 98.00 187 ASP A C 1
ATOM 1440 O O . ASP A 1 187 ? -9.681 -19.207 9.307 1.00 98.00 187 ASP A O 1
ATOM 1444 N N . GLU A 1 188 ? -9.001 -17.212 10.068 1.00 97.38 188 GLU A N 1
ATOM 1445 C CA . GLU A 1 188 ? -9.808 -17.195 11.301 1.00 97.38 188 GLU A CA 1
ATOM 1446 C C . GLU A 1 188 ? -11.308 -16.948 11.046 1.00 97.38 188 GLU A C 1
ATOM 1448 O O . GLU A 1 188 ? -12.121 -17.059 11.964 1.00 97.38 188 GLU A O 1
ATOM 1453 N N . GLY A 1 189 ? -11.697 -16.643 9.804 1.00 98.06 189 GLY A N 1
ATOM 1454 C CA . GLY A 1 189 ? -13.087 -16.441 9.402 1.00 98.06 189 GLY A CA 1
ATOM 1455 C C . GLY A 1 189 ? -13.603 -15.017 9.601 1.00 98.06 189 GLY A C 1
ATOM 1456 O O . GLY A 1 189 ? -14.815 -14.799 9.518 1.00 98.06 189 GLY A O 1
ATOM 1457 N N . LEU A 1 190 ? -12.723 -14.039 9.848 1.00 97.88 190 LEU A N 1
ATOM 1458 C CA . LEU A 1 190 ? -13.133 -12.637 9.894 1.00 97.88 190 LEU A CA 1
ATOM 1459 C C . LEU A 1 190 ? -13.642 -12.181 8.524 1.00 97.88 190 LEU A C 1
ATOM 1461 O O . LEU A 1 190 ? -13.196 -12.634 7.466 1.00 97.88 190 LEU A O 1
ATOM 1465 N N . SER A 1 191 ? -14.560 -11.213 8.546 1.00 98.12 191 SER A N 1
ATOM 1466 C CA . SER A 1 191 ? -14.952 -10.511 7.325 1.00 98.12 191 SER A CA 1
ATOM 1467 C C . SER A 1 191 ? -13.747 -9.794 6.704 1.00 98.12 191 SER A C 1
ATOM 1469 O O . SER A 1 191 ? -12.845 -9.359 7.418 1.00 98.12 191 SER A O 1
ATOM 1471 N N . VAL A 1 192 ? -13.766 -9.594 5.381 1.00 98.38 192 VAL A N 1
ATOM 1472 C CA . VAL A 1 192 ? -12.727 -8.822 4.671 1.00 98.38 192 VAL A CA 1
ATOM 1473 C C . VAL A 1 192 ? -12.502 -7.456 5.318 1.00 98.38 192 VAL A C 1
ATOM 1475 O O . VAL A 1 192 ? -11.364 -7.065 5.550 1.00 98.38 192 VAL A O 1
ATOM 1478 N N . ASN A 1 193 ? -13.589 -6.760 5.664 1.00 98.38 193 ASN A N 1
ATOM 1479 C CA . ASN A 1 193 ? -13.520 -5.465 6.330 1.00 98.38 193 ASN A CA 1
ATOM 1480 C C . ASN A 1 193 ? -12.761 -5.553 7.659 1.00 98.38 193 ASN A C 1
ATOM 1482 O O . ASN A 1 193 ? -11.843 -4.775 7.892 1.00 98.38 193 ASN A O 1
ATOM 1486 N N . GLU A 1 194 ? -13.122 -6.504 8.523 1.00 98.12 194 GLU A N 1
ATOM 1487 C CA . GLU A 1 194 ? -12.454 -6.634 9.817 1.00 98.12 194 GLU A CA 1
ATOM 1488 C C . GLU A 1 194 ? -10.989 -7.050 9.652 1.00 98.12 194 GLU A C 1
ATOM 1490 O O . GLU A 1 194 ? -10.122 -6.456 10.282 1.00 98.12 194 GLU A O 1
ATOM 1495 N N . ALA A 1 195 ? -10.680 -7.982 8.749 1.00 98.50 195 ALA A N 1
ATOM 1496 C CA . ALA A 1 195 ? -9.304 -8.382 8.470 1.00 98.50 195 ALA A CA 1
ATOM 1497 C C . ALA A 1 195 ? -8.436 -7.200 7.990 1.00 98.50 195 ALA A C 1
ATOM 1499 O O . ALA A 1 195 ? -7.305 -7.040 8.455 1.00 98.50 195 ALA A O 1
ATOM 1500 N N . LEU A 1 196 ? -8.972 -6.328 7.128 1.00 98.62 196 LEU A N 1
ATOM 1501 C CA . LEU A 1 196 ? -8.292 -5.108 6.679 1.00 98.62 196 LEU A CA 1
ATOM 1502 C C . LEU A 1 196 ? -8.078 -4.110 7.822 1.00 98.62 196 LEU A C 1
ATOM 1504 O O . LEU A 1 196 ? -6.968 -3.612 7.989 1.00 98.62 196 LEU A O 1
ATOM 1508 N N . VAL A 1 197 ? -9.096 -3.861 8.651 1.00 98.44 197 VAL A N 1
ATOM 1509 C CA . VAL A 1 197 ? -8.984 -2.958 9.811 1.00 98.44 197 VAL A CA 1
ATOM 1510 C C . VAL A 1 197 ? -7.927 -3.462 10.805 1.00 98.44 197 VAL A C 1
ATOM 1512 O O . VAL A 1 197 ? -7.089 -2.687 11.265 1.00 98.44 197 VAL A O 1
ATOM 1515 N N . ARG A 1 198 ? -7.900 -4.769 11.096 1.00 98.06 198 ARG A N 1
ATOM 1516 C CA . ARG A 1 198 ? -6.883 -5.396 11.966 1.00 98.06 198 ARG A CA 1
ATOM 1517 C C . ARG A 1 198 ? -5.479 -5.254 11.384 1.00 98.06 198 ARG A C 1
ATOM 1519 O O . ARG A 1 198 ? -4.548 -4.880 12.095 1.00 98.06 198 ARG A O 1
ATOM 1526 N N . THR A 1 199 ? -5.347 -5.509 10.085 1.00 98.62 199 THR A N 1
ATOM 1527 C CA . THR A 1 199 ? -4.076 -5.386 9.363 1.00 98.62 199 THR A CA 1
ATOM 1528 C C . THR A 1 199 ? -3.578 -3.940 9.376 1.00 98.62 199 THR A C 1
ATOM 1530 O O . THR A 1 199 ? -2.399 -3.704 9.622 1.00 98.62 199 THR A O 1
ATOM 1533 N N . LEU A 1 200 ? -4.468 -2.957 9.207 1.00 98.62 200 LEU A N 1
ATOM 1534 C CA . LEU A 1 200 ? -4.118 -1.540 9.290 1.00 98.62 200 LEU A CA 1
ATOM 1535 C C . LEU A 1 200 ? -3.571 -1.159 10.668 1.00 98.62 200 LEU A C 1
ATOM 1537 O O . LEU A 1 200 ? -2.552 -0.477 10.746 1.00 98.62 200 LEU A O 1
ATOM 1541 N N . LEU A 1 201 ? -4.213 -1.614 11.749 1.00 98.38 201 LEU A N 1
ATOM 1542 C CA . LEU A 1 201 ? -3.739 -1.357 13.113 1.00 98.38 201 LEU A CA 1
ATOM 1543 C C . LEU A 1 201 ? -2.352 -1.963 13.356 1.00 98.38 201 LEU A C 1
ATOM 1545 O O . LEU A 1 201 ? -1.516 -1.330 14.000 1.00 98.38 201 LEU A O 1
ATOM 1549 N N . LEU A 1 202 ? -2.078 -3.148 12.802 1.00 98.44 202 LEU A N 1
ATOM 1550 C CA . LEU A 1 202 ? -0.744 -3.747 12.852 1.00 98.44 202 LEU A CA 1
ATOM 1551 C C . LEU A 1 202 ? 0.286 -2.913 12.074 1.00 98.44 202 LEU A C 1
ATOM 1553 O O . LEU A 1 202 ? 1.387 -2.684 12.572 1.00 98.44 202 LEU A O 1
ATOM 1557 N N . ILE A 1 203 ? -0.060 -2.426 10.878 1.00 98.25 203 ILE A N 1
ATOM 1558 C CA . ILE A 1 203 ? 0.824 -1.546 10.100 1.00 98.25 203 ILE A CA 1
ATOM 1559 C C . ILE A 1 203 ? 1.100 -0.256 10.889 1.00 98.25 203 ILE A C 1
ATOM 1561 O O . ILE A 1 203 ? 2.262 0.116 11.052 1.00 98.25 203 ILE A O 1
ATOM 1565 N N . MET A 1 204 ? 0.067 0.388 11.444 1.00 97.75 204 MET A N 1
ATOM 1566 C CA . MET A 1 204 ? 0.197 1.599 12.266 1.00 97.75 204 MET A CA 1
ATOM 1567 C C . MET A 1 204 ? 1.043 1.380 13.525 1.00 97.75 204 MET A C 1
ATOM 1569 O O . MET A 1 204 ? 1.769 2.280 13.926 1.00 97.75 204 MET A O 1
ATOM 1573 N N . GLU A 1 205 ? 0.976 0.204 14.153 1.00 97.06 205 GLU A N 1
ATOM 1574 C CA . GLU A 1 205 ? 1.802 -0.133 15.319 1.00 97.06 205 GLU A CA 1
ATOM 1575 C C . GLU A 1 205 ? 3.288 -0.267 14.959 1.00 97.06 205 GLU A C 1
ATOM 1577 O O . GLU A 1 205 ? 4.164 0.076 15.754 1.00 97.06 205 GLU A O 1
ATOM 1582 N N . ARG A 1 206 ? 3.586 -0.827 13.784 1.00 96.06 206 ARG A N 1
ATOM 1583 C CA . ARG A 1 206 ? 4.932 -1.305 13.439 1.00 96.06 206 ARG A CA 1
ATOM 1584 C C . ARG A 1 206 ? 5.681 -0.402 12.471 1.00 96.06 206 ARG A C 1
ATOM 1586 O O . ARG A 1 206 ? 6.877 -0.611 12.282 1.00 96.06 206 ARG A O 1
ATOM 1593 N N . THR A 1 207 ? 5.014 0.592 11.894 1.00 91.56 207 THR A N 1
ATOM 1594 C CA . THR A 1 207 ? 5.617 1.519 10.936 1.00 91.56 207 THR A CA 1
ATOM 1595 C C . THR A 1 207 ? 5.513 2.965 11.381 1.00 91.56 207 THR A C 1
ATOM 1597 O O . THR A 1 207 ? 4.537 3.397 11.990 1.00 91.56 207 THR A O 1
ATOM 1600 N N . VAL A 1 208 ? 6.554 3.728 11.054 1.00 87.88 208 VAL A N 1
ATOM 1601 C CA . VAL A 1 208 ? 6.595 5.168 11.289 1.00 87.88 208 VAL A CA 1
ATOM 1602 C C . VAL A 1 208 ? 6.057 5.876 10.049 1.00 87.88 208 VAL A C 1
ATOM 1604 O O . VAL A 1 208 ? 6.748 5.996 9.035 1.00 87.88 208 VAL A O 1
ATOM 1607 N N . ASP A 1 209 ? 4.820 6.358 10.132 1.00 91.19 209 ASP A N 1
ATOM 1608 C CA . ASP A 1 209 ? 4.156 7.032 9.021 1.00 91.19 209 ASP A CA 1
ATOM 1609 C C . ASP A 1 209 ? 4.659 8.478 8.840 1.00 91.19 209 ASP A C 1
ATOM 1611 O O . ASP A 1 209 ? 4.527 9.345 9.712 1.00 91.19 209 ASP A O 1
ATOM 1615 N N . THR A 1 210 ? 5.223 8.769 7.666 1.00 88.56 210 THR A N 1
ATOM 1616 C CA . THR A 1 210 ? 5.772 10.096 7.354 1.00 88.56 210 THR A CA 1
ATOM 1617 C C . THR A 1 210 ? 4.708 11.193 7.242 1.00 88.56 210 THR A C 1
ATOM 1619 O O . THR A 1 210 ? 5.027 12.361 7.473 1.00 88.56 210 THR A O 1
ATOM 1622 N N . ASN A 1 211 ? 3.457 10.859 6.905 1.00 89.12 211 ASN A N 1
ATOM 1623 C CA . ASN A 1 211 ? 2.351 11.821 6.869 1.00 89.12 211 ASN A CA 1
ATOM 1624 C C . ASN A 1 211 ? 1.960 12.254 8.283 1.00 89.12 211 ASN A C 1
ATOM 1626 O O . ASN A 1 211 ? 1.703 13.441 8.497 1.00 89.12 211 ASN A O 1
ATOM 1630 N N . VAL A 1 212 ? 1.993 11.337 9.254 1.00 92.88 212 VAL A N 1
ATOM 1631 C CA . VAL A 1 212 ? 1.758 11.677 10.665 1.00 92.88 212 VAL A CA 1
ATOM 1632 C C . VAL A 1 212 ? 2.841 12.622 11.167 1.00 92.88 212 VAL A C 1
ATOM 1634 O O . VAL A 1 212 ? 2.512 13.685 11.693 1.00 92.88 212 VAL A O 1
ATOM 1637 N N . ILE A 1 213 ? 4.121 12.313 10.921 1.00 90.75 213 ILE A N 1
ATOM 1638 C CA . ILE A 1 213 ? 5.215 13.196 11.354 1.00 90.75 213 ILE A CA 1
ATOM 1639 C C . ILE A 1 213 ? 5.102 14.572 10.703 1.00 90.75 213 ILE A C 1
ATOM 1641 O O . ILE A 1 213 ? 5.241 15.587 11.380 1.00 90.75 213 ILE A O 1
ATOM 1645 N N . HIS A 1 214 ? 4.803 14.629 9.405 1.00 85.69 214 HIS A N 1
ATOM 1646 C CA . HIS A 1 214 ? 4.631 15.900 8.713 1.00 85.69 214 HIS A CA 1
ATOM 1647 C C . HIS A 1 214 ? 3.480 16.738 9.296 1.00 85.69 214 HIS A C 1
ATOM 1649 O O . HIS A 1 214 ? 3.602 17.957 9.399 1.00 85.69 214 HIS A O 1
ATOM 1655 N N . ARG A 1 215 ? 2.353 16.110 9.658 1.00 87.56 215 ARG A N 1
ATOM 1656 C CA . ARG A 1 215 ? 1.168 16.828 10.156 1.00 87.56 215 ARG A CA 1
ATOM 1657 C C . ARG A 1 215 ? 1.274 17.191 11.635 1.00 87.56 215 ARG A C 1
ATOM 1659 O O . ARG A 1 215 ? 0.786 18.253 12.015 1.00 87.56 215 ARG A O 1
ATOM 1666 N N . ARG A 1 216 ? 1.840 16.307 12.462 1.00 93.50 216 ARG A N 1
ATOM 1667 C CA . ARG A 1 216 ? 1.716 16.339 13.931 1.00 93.50 216 ARG A CA 1
ATOM 1668 C C . ARG A 1 216 ? 3.030 16.149 14.696 1.00 93.50 216 ARG A C 1
ATOM 1670 O O . ARG A 1 216 ? 3.048 16.379 15.898 1.00 93.50 216 ARG A O 1
ATOM 1677 N N . GLY A 1 217 ? 4.123 15.804 14.019 1.00 91.38 217 GLY A N 1
ATOM 1678 C CA . GLY A 1 217 ? 5.435 15.593 14.632 1.00 91.38 217 GLY A CA 1
ATOM 1679 C C . GLY A 1 217 ? 5.698 14.147 15.063 1.00 91.38 217 GLY A C 1
ATOM 1680 O O . GLY A 1 217 ? 4.823 13.284 15.009 1.00 91.38 217 GLY A O 1
ATOM 1681 N N . ILE A 1 218 ? 6.947 13.884 15.458 1.00 90.81 218 ILE A N 1
ATOM 1682 C CA . ILE A 1 218 ? 7.438 12.536 15.784 1.00 90.81 218 ILE A CA 1
ATOM 1683 C C . ILE A 1 218 ? 6.791 11.953 17.045 1.00 90.81 218 ILE A C 1
ATOM 1685 O O . ILE A 1 218 ? 6.456 10.775 17.056 1.00 90.81 218 ILE A O 1
ATOM 1689 N N . GLU A 1 219 ? 6.520 12.781 18.056 1.00 93.38 219 GLU A N 1
ATOM 1690 C CA . GLU A 1 219 ? 5.894 12.342 19.311 1.00 93.38 219 GLU A CA 1
ATOM 1691 C C . GLU A 1 219 ? 4.483 11.778 19.082 1.00 93.38 219 GLU A C 1
ATOM 1693 O O . GLU A 1 219 ? 4.117 10.751 19.649 1.00 93.38 219 GLU A O 1
ATOM 1698 N N . GLU A 1 220 ? 3.691 12.405 18.205 1.00 95.19 220 GLU A N 1
ATOM 1699 C CA . GLU A 1 220 ? 2.347 11.915 17.868 1.00 95.19 220 GLU A CA 1
ATOM 1700 C C . GLU A 1 220 ? 2.403 10.670 16.967 1.00 95.19 220 GLU A C 1
ATOM 1702 O O . GLU A 1 220 ? 1.514 9.823 17.043 1.00 95.19 220 GLU A O 1
ATOM 1707 N N . ALA A 1 221 ? 3.459 10.506 16.159 1.00 93.75 221 ALA A N 1
ATOM 1708 C CA . ALA A 1 221 ? 3.693 9.266 15.417 1.00 93.75 221 ALA A CA 1
ATOM 1709 C C . ALA A 1 221 ? 4.026 8.098 16.363 1.00 93.75 221 ALA A C 1
ATOM 1711 O O . ALA A 1 221 ? 3.434 7.027 16.249 1.00 93.75 221 ALA A O 1
ATOM 1712 N N . GLU A 1 222 ? 4.898 8.313 17.351 1.00 94.12 222 GLU A N 1
ATOM 1713 C CA . GLU A 1 222 ? 5.214 7.317 18.385 1.00 94.12 222 GLU A CA 1
ATOM 1714 C C . GLU A 1 222 ? 3.993 6.987 19.259 1.00 94.12 222 GLU A C 1
ATOM 1716 O O . GLU A 1 222 ? 3.735 5.821 19.582 1.00 94.12 222 GLU A O 1
ATOM 1721 N N . TRP A 1 223 ? 3.199 8.004 19.613 1.00 96.56 223 TRP A N 1
ATOM 1722 C CA . TRP A 1 223 ? 1.944 7.818 20.338 1.00 96.56 223 TRP A CA 1
ATOM 1723 C C . TRP A 1 223 ? 0.935 6.992 19.531 1.00 96.56 223 TRP A C 1
ATOM 1725 O O . TRP A 1 223 ? 0.315 6.083 20.096 1.00 96.56 223 TRP A O 1
ATOM 1735 N N . LEU A 1 224 ? 0.795 7.254 18.225 1.00 97.31 224 LEU A N 1
ATOM 1736 C CA . LEU A 1 224 ? -0.060 6.463 17.339 1.00 97.31 224 LEU A CA 1
ATOM 1737 C C . LEU A 1 224 ? 0.385 5.000 17.324 1.00 97.31 224 LEU A C 1
ATOM 1739 O O . LEU A 1 224 ? -0.459 4.130 17.513 1.00 97.31 224 LEU A O 1
ATOM 1743 N N . MET A 1 225 ? 1.683 4.725 17.169 1.00 96.50 225 MET A N 1
ATOM 1744 C CA . MET A 1 225 ? 2.200 3.352 17.139 1.00 96.50 225 MET A CA 1
ATOM 1745 C C . MET A 1 225 ? 1.823 2.577 18.407 1.00 96.50 225 MET A C 1
ATOM 1747 O O . MET A 1 225 ? 1.265 1.479 18.344 1.00 96.50 225 MET A O 1
ATOM 1751 N N . LYS A 1 226 ? 2.056 3.179 19.581 1.00 96.50 226 LYS A N 1
ATOM 1752 C CA . LYS A 1 226 ? 1.694 2.570 20.868 1.00 96.50 226 LYS A CA 1
ATOM 1753 C C . LYS A 1 226 ? 0.183 2.363 20.999 1.00 96.50 226 LYS A C 1
ATOM 1755 O O . LYS A 1 226 ? -0.257 1.337 21.517 1.00 96.50 226 LYS A O 1
ATOM 1760 N N . THR A 1 227 ? -0.604 3.339 20.553 1.00 96.69 227 THR A N 1
ATOM 1761 C CA . THR A 1 227 ? -2.065 3.309 20.669 1.00 96.69 227 THR A CA 1
ATOM 1762 C C . THR A 1 227 ? -2.668 2.276 19.723 1.00 96.69 227 THR A C 1
ATOM 1764 O O . THR A 1 227 ? -3.438 1.441 20.178 1.00 96.69 227 THR A O 1
ATOM 1767 N N . ALA A 1 228 ? -2.266 2.235 18.451 1.00 96.44 228 ALA A N 1
ATOM 1768 C CA . ALA A 1 228 ? -2.725 1.236 17.486 1.00 96.44 228 ALA A CA 1
ATOM 1769 C C . ALA A 1 228 ? -2.469 -0.199 17.982 1.00 96.44 228 ALA A C 1
ATOM 1771 O O . ALA A 1 228 ? -3.369 -1.040 17.931 1.00 96.44 228 ALA A O 1
ATOM 1772 N N . GLY A 1 229 ? -1.296 -0.450 18.579 1.00 94.56 229 GLY A N 1
ATOM 1773 C CA . GLY A 1 229 ? -0.965 -1.738 19.195 1.00 94.56 229 GLY A CA 1
ATOM 1774 C C . GLY A 1 229 ? -1.928 -2.163 20.312 1.00 94.56 229 GLY A C 1
ATOM 1775 O O . GLY A 1 229 ? -2.254 -3.346 20.423 1.00 94.56 229 GLY A O 1
ATOM 1776 N N . ALA A 1 230 ? -2.441 -1.213 21.101 1.00 96.31 230 ALA A N 1
ATOM 1777 C CA . ALA A 1 230 ? -3.405 -1.481 22.172 1.00 96.31 230 ALA A CA 1
ATOM 1778 C C . ALA A 1 230 ? -4.821 -1.811 21.659 1.00 96.31 230 ALA A C 1
ATOM 1780 O O . ALA A 1 230 ? -5.597 -2.427 22.386 1.00 96.31 230 ALA A O 1
ATOM 1781 N N . TYR A 1 231 ? -5.151 -1.439 20.417 1.00 96.00 231 TYR A N 1
ATOM 1782 C CA . TYR A 1 231 ? -6.475 -1.649 19.816 1.00 96.00 231 TYR A CA 1
ATOM 1783 C C . TYR A 1 231 ? -6.543 -2.862 18.872 1.00 96.00 231 TYR A C 1
ATOM 1785 O O . TYR A 1 231 ? -7.607 -3.147 18.323 1.00 96.00 231 TYR A O 1
ATOM 1793 N N . LYS A 1 232 ? -5.452 -3.621 18.694 1.00 89.31 232 LYS A N 1
ATOM 1794 C CA . LYS A 1 232 ? -5.392 -4.741 17.733 1.00 89.31 232 LYS A CA 1
ATOM 1795 C C . LYS A 1 232 ? -6.489 -5.787 17.894 1.00 89.31 232 LYS A C 1
ATOM 1797 O O . LYS A 1 232 ? -6.998 -6.258 16.886 1.00 89.31 232 LYS A O 1
ATOM 1802 N N . GLU A 1 233 ? -6.890 -6.102 19.123 1.00 93.44 233 GLU A N 1
ATOM 1803 C CA . GLU A 1 233 ? -7.982 -7.049 19.417 1.00 93.44 233 GLU A CA 1
ATOM 1804 C C . GLU A 1 233 ? -9.259 -6.350 19.924 1.00 93.44 233 GLU A C 1
ATOM 1806 O O . GLU A 1 233 ? -10.179 -7.006 20.403 1.00 93.44 233 GLU A O 1
ATOM 1811 N N . ALA A 1 234 ? -9.331 -5.017 19.843 1.00 95.81 234 ALA A N 1
ATOM 1812 C CA . ALA A 1 234 ? -10.487 -4.252 20.309 1.00 95.81 234 ALA A CA 1
ATOM 1813 C C . ALA A 1 234 ? -11.711 -4.473 19.409 1.00 95.81 234 ALA A C 1
ATOM 1815 O O . ALA A 1 234 ? -11.585 -4.751 18.220 1.00 95.81 234 ALA A O 1
ATOM 1816 N N . SER A 1 235 ? -12.922 -4.327 19.925 1.00 96.88 235 SER A N 1
ATOM 1817 C CA . SER A 1 235 ? -14.131 -4.379 19.095 1.00 96.88 235 SER A CA 1
ATOM 1818 C C . SER A 1 235 ? -14.160 -3.248 18.050 1.00 96.88 235 SER A C 1
ATOM 1820 O O . SER A 1 235 ? -13.546 -2.198 18.238 1.00 96.88 235 SER A O 1
ATOM 1822 N N . LEU A 1 236 ? -14.911 -3.416 16.953 1.00 96.12 236 LEU A N 1
ATOM 1823 C CA . LEU A 1 236 ? -15.043 -2.358 15.934 1.00 96.12 236 LEU A CA 1
ATOM 1824 C C . LEU A 1 236 ? -15.580 -1.041 16.522 1.00 96.12 236 LEU A C 1
ATOM 1826 O O . LEU A 1 236 ? -15.152 0.025 16.099 1.00 96.12 236 LEU A O 1
ATOM 1830 N N . SER A 1 237 ? -16.446 -1.099 17.538 1.00 96.56 237 SER A N 1
ATOM 1831 C CA . SER A 1 237 ? -16.954 0.104 18.214 1.00 96.56 237 SER A CA 1
ATOM 1832 C C . SER A 1 237 ? -15.893 0.805 19.070 1.00 96.56 237 SER A C 1
ATOM 1834 O O . SER A 1 237 ? -15.932 2.020 19.235 1.00 96.56 237 SER A O 1
ATOM 1836 N N . GLU A 1 238 ? -14.916 0.078 19.614 1.00 97.69 238 GLU A N 1
ATOM 1837 C CA . GLU A 1 238 ? -13.754 0.684 20.271 1.00 97.69 238 GLU A CA 1
ATOM 1838 C C . GLU A 1 238 ? -12.805 1.310 19.249 1.00 97.69 238 GLU A C 1
ATOM 1840 O O . GLU A 1 238 ? -12.276 2.392 19.493 1.00 97.69 238 GLU A O 1
ATOM 1845 N N . ILE A 1 239 ? -12.637 0.685 18.083 1.00 98.00 239 ILE A N 1
ATOM 1846 C CA . ILE A 1 239 ? -11.841 1.244 16.984 1.00 98.00 239 ILE A CA 1
ATOM 1847 C C . ILE A 1 239 ? -12.502 2.515 16.424 1.00 98.00 239 ILE A C 1
ATOM 1849 O O . ILE A 1 239 ? -11.803 3.468 16.105 1.00 98.00 239 ILE A O 1
ATOM 1853 N N . GLU A 1 240 ? -13.833 2.594 16.393 1.00 97.50 240 GLU A N 1
ATOM 1854 C CA . GLU A 1 240 ? -14.565 3.827 16.061 1.00 97.50 240 GLU A CA 1
ATOM 1855 C C . GLU A 1 240 ? -14.308 4.950 17.086 1.00 97.50 240 GLU A C 1
ATOM 1857 O O . GLU A 1 240 ? -14.177 6.119 16.727 1.00 97.50 240 GLU A O 1
ATOM 1862 N N . ARG A 1 241 ? -14.137 4.621 18.375 1.00 97.25 241 ARG A N 1
ATOM 1863 C CA . ARG A 1 241 ? -13.693 5.621 19.368 1.00 97.25 241 ARG A CA 1
ATOM 1864 C C . ARG A 1 241 ? -12.262 6.081 19.096 1.00 97.25 241 ARG A C 1
ATOM 1866 O O . ARG A 1 241 ? -11.978 7.269 19.235 1.00 97.25 241 ARG A O 1
ATOM 1873 N N . LEU A 1 242 ? -11.368 5.164 18.716 1.00 97.75 242 LEU A N 1
ATOM 1874 C CA . LEU A 1 242 ? -10.008 5.518 18.300 1.00 97.75 242 LEU A CA 1
ATOM 1875 C C . LEU A 1 242 ? -10.023 6.428 17.065 1.00 97.75 242 LEU A C 1
ATOM 1877 O O . LEU A 1 242 ? -9.247 7.380 17.021 1.00 97.75 242 LEU A O 1
ATOM 188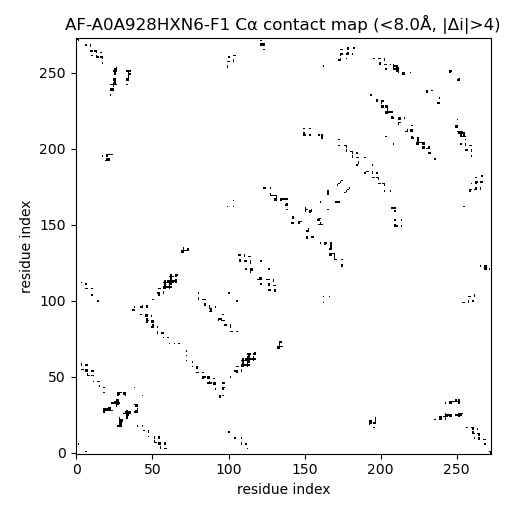1 N N . ASP A 1 243 ? -10.917 6.174 16.108 1.00 98.00 243 ASP A N 1
ATOM 1882 C CA . ASP A 1 243 ? -11.123 7.040 14.947 1.00 98.00 243 ASP A CA 1
ATOM 1883 C C . ASP A 1 243 ? -11.441 8.475 15.381 1.00 98.00 243 ASP A C 1
ATOM 1885 O O . ASP A 1 243 ? -10.685 9.391 15.058 1.00 98.00 243 ASP A O 1
ATOM 1889 N N . GLY A 1 244 ? -12.442 8.662 16.248 1.00 97.69 244 GLY A N 1
ATOM 1890 C CA . GLY A 1 244 ? -12.768 9.977 16.813 1.00 97.69 244 GLY A CA 1
ATOM 1891 C C . GLY A 1 244 ? -11.572 10.675 17.477 1.00 97.69 244 GLY A C 1
ATOM 1892 O O . GLY A 1 244 ? -11.317 11.851 17.216 1.00 97.69 244 GLY A O 1
ATOM 1893 N N . ILE A 1 245 ? -10.776 9.945 18.269 1.00 97.62 245 ILE A N 1
ATOM 1894 C CA . ILE A 1 245 ? -9.571 10.489 18.923 1.00 97.62 245 ILE A CA 1
ATOM 1895 C C . ILE A 1 245 ? -8.536 10.962 17.890 1.00 97.62 245 ILE A C 1
ATOM 1897 O O . ILE A 1 245 ? -7.935 12.029 18.052 1.00 97.62 245 ILE A O 1
ATOM 1901 N N . LEU A 1 246 ? -8.295 10.184 16.832 1.00 97.69 246 LEU A N 1
ATOM 1902 C CA . LEU A 1 246 ? -7.333 10.550 15.789 1.00 97.69 246 LEU A CA 1
ATOM 1903 C C . LEU A 1 246 ? -7.821 11.732 14.950 1.00 97.69 246 LEU A C 1
ATOM 1905 O O . LEU A 1 246 ? -7.015 12.608 14.623 1.00 97.69 246 LEU A O 1
ATOM 1909 N N . ILE A 1 247 ? -9.125 11.808 14.674 1.00 97.25 247 ILE A N 1
ATOM 1910 C CA . ILE A 1 247 ? -9.758 12.949 14.002 1.00 97.25 247 ILE A CA 1
ATOM 1911 C C . ILE A 1 247 ? -9.571 14.226 14.829 1.00 97.25 247 ILE A C 1
ATOM 1913 O O . ILE A 1 247 ? -9.083 15.228 14.302 1.00 97.25 247 ILE A O 1
ATOM 1917 N N . GLU A 1 248 ? -9.873 14.191 16.131 1.00 96.75 248 GLU A N 1
ATOM 1918 C CA . GLU A 1 248 ? -9.679 15.330 17.042 1.00 96.75 248 GLU A CA 1
ATOM 1919 C C . GLU A 1 248 ? -8.210 15.768 17.112 1.00 96.75 248 GLU A C 1
ATOM 1921 O O . GLU A 1 248 ? -7.896 16.962 17.099 1.00 96.75 248 GLU A O 1
ATOM 1926 N N . LYS A 1 249 ? -7.288 14.800 17.121 1.00 95.81 249 LYS A N 1
ATOM 1927 C CA . LYS A 1 249 ? -5.843 15.050 17.077 1.00 95.81 249 LYS A CA 1
ATOM 1928 C C . LYS A 1 249 ? -5.327 15.446 15.694 1.00 95.81 249 LYS A C 1
ATOM 1930 O O . LYS A 1 249 ? -4.147 15.779 15.585 1.00 95.81 249 LYS A O 1
ATOM 1935 N N . ASN A 1 250 ? -6.162 15.451 14.653 1.00 95.81 250 ASN A N 1
ATOM 1936 C CA . ASN A 1 250 ? -5.771 15.692 13.262 1.00 95.81 250 ASN A CA 1
ATOM 1937 C C . ASN A 1 250 ? -4.620 14.765 12.798 1.00 95.81 250 ASN A C 1
ATOM 1939 O O . ASN A 1 250 ? -3.690 15.197 12.107 1.00 95.81 250 ASN A O 1
ATOM 1943 N N . ILE A 1 251 ? -4.656 13.501 13.228 1.00 96.44 251 ILE A N 1
ATOM 1944 C CA . ILE A 1 251 ? -3.710 12.448 12.842 1.00 96.44 251 ILE A CA 1
ATOM 1945 C C . ILE A 1 251 ? -4.321 11.634 11.701 1.00 96.44 251 ILE A C 1
ATOM 1947 O O . ILE A 1 251 ? -5.439 11.149 11.807 1.00 96.44 251 ILE A O 1
ATOM 1951 N N . SER A 1 252 ? -3.557 11.462 10.624 1.00 95.44 252 SER A N 1
ATOM 1952 C CA . SER A 1 252 ? -3.914 10.619 9.479 1.00 95.44 252 SER A CA 1
ATOM 1953 C C . SER A 1 252 ? -2.654 9.921 8.974 1.00 95.44 252 SER A C 1
ATOM 1955 O O . SER A 1 252 ? -1.675 10.583 8.611 1.00 95.44 252 SER A O 1
ATOM 1957 N N . ALA A 1 253 ? -2.677 8.589 8.993 1.00 96.06 253 ALA A N 1
ATOM 1958 C CA . ALA A 1 253 ? -1.560 7.728 8.616 1.00 96.06 253 ALA A CA 1
ATOM 1959 C C . ALA A 1 253 ? -1.714 7.217 7.176 1.00 96.06 253 ALA A C 1
ATOM 1961 O O . ALA A 1 253 ? -1.985 6.042 6.929 1.00 96.06 253 ALA A O 1
ATOM 1962 N N . GLY A 1 254 ? -1.617 8.140 6.213 1.00 95.50 254 GLY A N 1
ATOM 1963 C CA . GLY A 1 254 ? -1.846 7.823 4.799 1.00 95.50 254 GLY A CA 1
ATOM 1964 C C . GLY A 1 254 ? -0.830 6.839 4.200 1.00 95.50 254 GLY A C 1
ATOM 1965 O O . GLY A 1 254 ? -1.174 6.085 3.303 1.00 95.50 254 GLY A O 1
ATOM 1966 N N . GLY A 1 255 ? 0.403 6.790 4.713 1.00 95.19 255 GLY A N 1
ATOM 1967 C CA . GLY A 1 255 ? 1.385 5.791 4.285 1.00 95.19 255 GLY A CA 1
ATOM 1968 C C . GLY A 1 255 ? 1.016 4.383 4.761 1.00 95.19 255 GLY A C 1
ATOM 1969 O O . GLY A 1 255 ? 1.185 3.423 4.015 1.00 95.19 255 GLY A O 1
ATOM 1970 N N . CYS A 1 256 ? 0.444 4.251 5.961 1.00 97.44 256 CYS A N 1
ATOM 1971 C CA . CYS A 1 256 ? -0.112 2.981 6.435 1.00 97.44 256 CYS A CA 1
ATOM 1972 C C . CYS A 1 256 ? -1.285 2.508 5.560 1.00 97.44 256 CYS A C 1
ATOM 1974 O O . CYS A 1 256 ? -1.382 1.318 5.264 1.00 97.44 256 CYS A O 1
ATOM 1976 N N . ALA A 1 257 ? -2.143 3.434 5.120 1.00 97.75 257 ALA A N 1
ATOM 1977 C CA . ALA A 1 257 ? -3.211 3.170 4.153 1.00 97.75 257 ALA A CA 1
ATOM 1978 C C . ALA A 1 257 ? -2.663 2.671 2.802 1.00 97.75 257 ALA A C 1
ATOM 1980 O O . ALA A 1 257 ? -3.103 1.635 2.302 1.00 97.75 257 ALA A O 1
ATOM 1981 N N . ASP A 1 258 ? -1.637 3.333 2.255 1.00 97.88 258 ASP A N 1
ATOM 1982 C CA . ASP A 1 258 ? -0.972 2.897 1.018 1.00 97.88 258 ASP A CA 1
ATOM 1983 C C . ASP A 1 258 ? -0.434 1.456 1.128 1.00 97.88 258 ASP A C 1
ATOM 1985 O O . ASP A 1 258 ? -0.597 0.639 0.216 1.00 97.88 258 ASP A O 1
ATOM 1989 N N . LEU A 1 259 ? 0.171 1.113 2.271 1.00 98.31 259 LEU A N 1
ATOM 1990 C CA . LEU A 1 259 ? 0.667 -0.238 2.547 1.00 98.31 259 LEU A CA 1
ATOM 1991 C C . LEU A 1 259 ? -0.468 -1.258 2.724 1.00 98.31 259 LEU A C 1
ATOM 1993 O O . LEU A 1 259 ? -0.307 -2.413 2.322 1.00 98.31 259 LEU A O 1
ATOM 1997 N N . LEU A 1 260 ? -1.620 -0.863 3.275 1.00 98.69 260 LEU A N 1
ATOM 1998 C CA . LEU A 1 260 ? -2.790 -1.735 3.400 1.00 98.69 260 LEU A CA 1
ATOM 1999 C C . LEU A 1 260 ? -3.341 -2.135 2.024 1.00 98.69 260 LEU A C 1
ATOM 2001 O O . LEU A 1 260 ? -3.563 -3.324 1.781 1.00 98.69 260 LEU A O 1
ATOM 2005 N N . ALA A 1 261 ? -3.508 -1.181 1.104 1.00 98.62 261 ALA A N 1
ATOM 2006 C CA . ALA A 1 261 ? -3.916 -1.505 -0.264 1.00 98.62 261 ALA A CA 1
ATOM 2007 C C . ALA A 1 261 ? -2.888 -2.414 -0.943 1.00 98.62 261 ALA A C 1
ATOM 2009 O O . ALA A 1 261 ? -3.243 -3.448 -1.510 1.00 98.62 261 ALA A O 1
ATOM 2010 N N . LEU A 1 262 ? -1.596 -2.088 -0.839 1.00 98.75 262 LEU A N 1
ATOM 2011 C CA . LEU A 1 262 ? -0.550 -2.927 -1.420 1.00 98.75 262 LEU A CA 1
ATOM 2012 C C . LEU A 1 262 ? -0.573 -4.352 -0.838 1.00 98.75 262 LEU A C 1
ATOM 2014 O O . LEU A 1 262 ? -0.358 -5.322 -1.564 1.00 98.75 262 LEU A O 1
ATOM 2018 N N . THR A 1 263 ? -0.922 -4.498 0.440 1.00 98.81 263 THR A N 1
ATOM 2019 C CA . THR A 1 263 ? -1.119 -5.800 1.090 1.00 98.81 263 THR A CA 1
ATOM 2020 C C . THR A 1 263 ? -2.264 -6.591 0.461 1.00 98.81 263 THR A C 1
ATOM 2022 O O . THR A 1 263 ? -2.080 -7.768 0.137 1.00 98.81 263 THR A O 1
ATOM 2025 N N . TRP A 1 264 ? -3.419 -5.961 0.215 1.00 98.81 264 TRP A N 1
ATOM 2026 C CA . TRP A 1 264 ? -4.522 -6.618 -0.497 1.00 98.81 264 TRP A CA 1
ATOM 2027 C C . TRP A 1 264 ? -4.117 -7.028 -1.916 1.00 98.81 264 TRP A C 1
ATOM 2029 O O . TRP A 1 264 ? -4.399 -8.147 -2.349 1.00 98.81 264 TRP A O 1
ATOM 2039 N N . PHE A 1 265 ? -3.386 -6.168 -2.628 1.00 98.81 265 PHE A N 1
ATOM 2040 C CA . PHE A 1 265 ? -2.867 -6.496 -3.954 1.00 98.81 265 PHE A CA 1
ATOM 2041 C C . PHE A 1 265 ? -1.951 -7.729 -3.914 1.00 98.81 265 PHE A C 1
ATOM 2043 O O . PHE A 1 265 ? -2.154 -8.674 -4.676 1.00 98.81 265 PHE A O 1
ATOM 2050 N N . PHE A 1 266 ? -0.999 -7.789 -2.980 1.00 98.69 266 PHE A N 1
ATOM 2051 C CA . PHE A 1 266 ? -0.107 -8.943 -2.813 1.00 98.69 266 PHE A CA 1
ATOM 2052 C C . PHE A 1 266 ? -0.872 -10.225 -2.452 1.00 98.69 266 PHE A C 1
ATOM 2054 O O . PHE A 1 266 ? -0.552 -11.300 -2.973 1.00 98.69 266 PHE A O 1
ATOM 2061 N N . TYR A 1 267 ? -1.922 -10.119 -1.633 1.00 98.50 267 TYR A N 1
ATOM 2062 C CA . TYR A 1 267 ? -2.839 -11.227 -1.363 1.00 98.50 267 TYR A CA 1
ATOM 2063 C C . TYR A 1 267 ? -3.505 -11.729 -2.652 1.00 98.50 267 TYR A C 1
ATOM 2065 O O . TYR A 1 267 ? -3.502 -12.932 -2.924 1.00 98.50 267 TYR A O 1
ATOM 2073 N N . ARG A 1 268 ? -4.005 -10.824 -3.504 1.00 97.81 268 ARG A N 1
ATOM 2074 C CA . ARG A 1 268 ? -4.593 -11.176 -4.807 1.00 97.81 268 ARG A CA 1
ATOM 2075 C C . ARG A 1 268 ? -3.586 -11.836 -5.743 1.00 97.81 268 ARG A C 1
ATOM 2077 O O . ARG A 1 268 ? -3.910 -12.881 -6.306 1.00 97.81 268 ARG A O 1
ATOM 2084 N N . ILE A 1 269 ? -2.362 -11.309 -5.834 1.00 96.31 269 ILE A N 1
ATOM 2085 C CA . ILE A 1 269 ? -1.274 -11.917 -6.617 1.00 96.31 269 ILE A CA 1
ATOM 2086 C C . ILE A 1 269 ? -1.000 -13.351 -6.158 1.00 96.31 269 ILE A C 1
ATOM 2088 O O . ILE A 1 269 ? -0.890 -14.251 -6.987 1.00 96.31 269 ILE A O 1
ATOM 2092 N N . LYS A 1 270 ? -0.942 -13.600 -4.845 1.00 94.44 270 LYS A N 1
ATOM 2093 C CA . LYS A 1 270 ? -0.734 -14.949 -4.295 1.00 94.44 270 LYS A CA 1
ATOM 2094 C C . LYS A 1 270 ? -1.875 -15.917 -4.637 1.00 94.44 270 LYS A C 1
ATOM 2096 O O . LYS A 1 270 ? -1.652 -17.125 -4.706 1.00 94.44 270 LYS A O 1
ATOM 2101 N N . LYS A 1 271 ? -3.094 -15.409 -4.847 1.00 92.44 271 LYS A N 1
ATOM 2102 C CA . LYS A 1 271 ? -4.280 -16.202 -5.218 1.00 92.44 271 LYS A CA 1
ATOM 2103 C C . LYS A 1 271 ? -4.449 -16.392 -6.727 1.00 92.44 271 LYS A C 1
ATOM 2105 O O . LYS A 1 271 ? -5.311 -17.177 -7.125 1.00 92.44 271 LYS A O 1
ATOM 2110 N N . PHE A 1 272 ? -3.658 -15.720 -7.562 1.00 88.44 272 PHE A N 1
ATOM 2111 C CA . PHE A 1 272 ? -3.656 -15.972 -8.997 1.00 88.44 272 PHE A CA 1
ATOM 2112 C C . PHE A 1 272 ? -3.168 -17.404 -9.282 1.00 88.44 272 PHE A C 1
ATOM 2114 O O . PHE A 1 272 ? -2.104 -17.812 -8.820 1.00 88.44 272 PHE A O 1
ATOM 2121 N N . LYS A 1 273 ? -3.983 -18.181 -10.005 1.00 64.69 273 LYS A N 1
ATOM 2122 C CA . LYS A 1 273 ? -3.722 -19.587 -10.355 1.00 64.69 273 LYS A CA 1
ATOM 2123 C C . LYS A 1 273 ? -3.230 -19.732 -11.792 1.00 64.69 273 LYS A C 1
ATOM 2125 O O . LYS A 1 273 ? -3.790 -19.050 -12.681 1.00 64.69 273 LYS A O 1
#

Secondary structure (DSSP, 8-state):
---HHHHHHHHHHHHHHHHH-SS-TTS--SS--TT-SS--HHHHHHHHHHHHHHHHHHHHHHHHTTTS-HHHHHHHHHHHHHHHHHHHHHHTTT--SSHHHHHHHHHHHHHHHHHHHTTPPP-HHHHHHHHHHHHTTHHHHHHTSPP-SHHHHHHHHH---HHHHHHHTT-HIIIIIIHHHHHHHHHTT--HHHHHHHHHHHHHHHS--HHHHHHH-HHHHHHHHHHHHHTTTS-HHHHHHHHHHHHHTT---HHHHHHHHHHHHHHHHHH--

Radius of gyration: 17.53 Å; Cα contacts (8 Å, |Δi|>4): 454; chains: 1; bounding box: 39×39×45 Å

Solvent-accessible surface area (backbone atoms only — not comparable to full-atom values): 13585 Å² total; per-residue (Å²): 128,87,50,53,64,57,51,17,51,40,48,45,48,14,53,55,51,46,40,57,19,58,60,38,59,6,35,50,11,80,88,42,31,35,43,48,88,81,53,38,52,66,44,47,52,42,21,46,69,50,31,40,66,47,30,33,51,27,10,48,52,20,26,77,46,41,88,54,63,44,46,63,52,42,61,59,49,49,55,58,46,52,52,33,47,51,36,21,24,65,57,35,79,68,38,88,82,46,66,66,37,48,55,58,49,32,45,50,27,19,24,47,17,22,38,51,53,64,74,43,79,83,36,57,66,55,35,24,53,43,30,20,51,32,26,61,65,43,57,67,62,63,58,74,46,84,64,84,48,73,60,43,48,42,26,76,77,68,69,48,58,49,73,56,40,36,39,38,67,28,32,52,64,32,69,75,48,34,33,57,45,33,51,50,34,46,75,72,66,44,53,72,42,55,20,48,37,40,28,40,26,52,40,36,35,76,47,82,33,58,49,20,32,73,69,63,31,63,70,52,35,55,50,44,15,59,49,28,56,72,47,54,86,51,54,67,71,55,44,41,52,49,18,54,53,25,29,76,68,49,34,34,48,58,53,39,48,37,44,44,16,47,21,47,29,43,52,50,49,61,67,64,117